Protein AF-A0AAN7VVV8-F1 (afdb_monomer_lite)

Structure (mmCIF, N/CA/C/O backbone):
data_AF-A0AAN7VVV8-F1
#
_entry.id   AF-A0AAN7VVV8-F1
#
loop_
_atom_site.group_PDB
_atom_site.id
_atom_site.type_symbol
_atom_site.label_atom_id
_atom_site.label_alt_id
_atom_site.label_comp_id
_atom_site.label_asym_id
_atom_site.label_entity_id
_atom_site.label_seq_id
_atom_site.pdbx_PDB_ins_code
_atom_site.Cartn_x
_atom_site.Cartn_y
_atom_site.Cartn_z
_atom_site.occupancy
_atom_site.B_iso_or_equiv
_atom_site.auth_seq_id
_atom_site.auth_comp_id
_atom_site.auth_asym_id
_atom_site.auth_atom_id
_atom_site.pdbx_PDB_model_num
ATOM 1 N N . MET A 1 1 ? 38.164 -23.501 -26.358 1.00 47.88 1 MET A N 1
ATOM 2 C CA . MET A 1 1 ? 36.982 -23.154 -25.529 1.00 47.88 1 MET A CA 1
ATOM 3 C C . MET A 1 1 ? 36.490 -21.705 -25.757 1.00 47.88 1 MET A C 1
ATOM 5 O O . MET A 1 1 ? 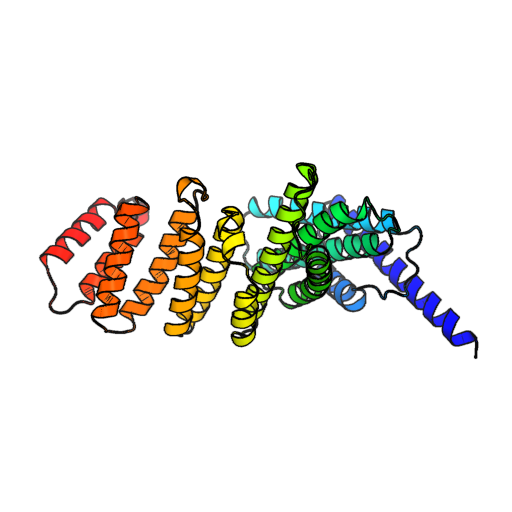36.207 -20.996 -24.802 1.00 47.88 1 MET A O 1
ATOM 9 N N . ALA A 1 2 ? 36.326 -21.255 -27.010 1.00 51.69 2 ALA A N 1
ATOM 10 C CA . ALA A 1 2 ? 35.864 -19.897 -27.354 1.00 51.69 2 ALA A CA 1
ATOM 11 C C . ALA A 1 2 ? 34.396 -19.730 -27.859 1.00 51.69 2 ALA A C 1
ATOM 13 O O . ALA A 1 2 ? 33.909 -18.605 -27.788 1.00 51.69 2 ALA A O 1
ATOM 14 N N . PRO A 1 3 ? 33.633 -20.762 -28.298 1.00 56.38 3 PRO A N 1
ATOM 15 C CA . PRO A 1 3 ? 32.313 -20.533 -28.913 1.00 56.38 3 PRO A CA 1
ATOM 16 C C . PRO A 1 3 ? 31.165 -20.320 -27.908 1.00 56.38 3 PRO A C 1
ATOM 18 O O . PRO A 1 3 ? 30.107 -19.820 -28.264 1.00 56.38 3 PRO A O 1
ATOM 21 N N . LEU A 1 4 ? 31.352 -20.667 -26.631 1.00 54.16 4 LEU A N 1
ATOM 22 C CA . LEU A 1 4 ? 30.293 -20.556 -25.615 1.00 54.16 4 LEU A CA 1
ATOM 23 C C . LEU A 1 4 ? 30.057 -19.113 -25.134 1.00 54.16 4 LEU A C 1
ATOM 25 O O . LEU A 1 4 ? 28.985 -18.816 -24.610 1.00 54.16 4 LEU A O 1
ATOM 29 N N . LYS A 1 5 ? 31.041 -18.215 -25.287 1.00 58.62 5 LYS A N 1
ATOM 30 C CA . LYS A 1 5 ? 30.922 -16.808 -24.863 1.00 58.62 5 LYS A CA 1
ATOM 31 C C . LYS A 1 5 ? 30.173 -15.948 -25.888 1.00 58.62 5 LYS A C 1
ATOM 33 O O . LYS A 1 5 ? 29.406 -15.086 -25.472 1.00 58.62 5 LYS A O 1
ATOM 38 N N . SER A 1 6 ? 30.340 -16.201 -27.190 1.00 62.16 6 SER A N 1
ATOM 39 C CA . SER A 1 6 ? 29.616 -15.480 -28.251 1.00 62.16 6 SER A CA 1
ATOM 40 C C . SER A 1 6 ? 28.129 -15.831 -28.260 1.00 62.16 6 SER A C 1
ATOM 42 O O . SER A 1 6 ? 27.295 -14.940 -28.173 1.00 62.16 6 SER A O 1
ATOM 44 N N . VAL A 1 7 ? 27.790 -17.123 -28.195 1.00 66.75 7 VAL A N 1
ATOM 45 C CA . VAL A 1 7 ? 26.390 -17.591 -28.200 1.00 66.75 7 VAL A CA 1
ATOM 46 C C . VAL A 1 7 ? 25.584 -17.034 -27.018 1.00 66.75 7 VAL A C 1
ATOM 48 O O . VAL A 1 7 ? 24.416 -16.676 -27.173 1.00 66.75 7 VAL A O 1
ATOM 51 N N . LYS A 1 8 ? 26.202 -16.927 -25.832 1.00 65.38 8 LYS A N 1
ATOM 52 C CA . LYS A 1 8 ? 25.563 -16.322 -24.653 1.00 65.38 8 LYS A CA 1
ATOM 53 C C . LYS A 1 8 ? 25.306 -14.826 -24.843 1.00 65.38 8 LYS A C 1
ATOM 55 O O . LYS A 1 8 ? 24.235 -14.361 -24.469 1.00 65.38 8 LYS A O 1
ATOM 60 N N . ARG A 1 9 ? 26.249 -14.094 -25.441 1.00 66.62 9 ARG A N 1
ATOM 61 C CA . ARG A 1 9 ? 26.109 -12.660 -25.731 1.00 66.62 9 ARG A CA 1
ATOM 62 C C . ARG A 1 9 ? 25.006 -12.397 -26.761 1.00 66.62 9 ARG A C 1
ATOM 64 O O . ARG A 1 9 ? 24.130 -11.582 -26.507 1.00 66.62 9 ARG A O 1
ATOM 71 N N . ASP A 1 10 ? 24.952 -13.186 -27.830 1.00 72.44 10 ASP A N 1
ATOM 72 C CA . ASP A 1 10 ? 23.923 -13.056 -28.871 1.00 72.44 10 ASP A CA 1
ATOM 73 C C . ASP A 1 10 ? 22.511 -13.396 -28.357 1.00 72.44 10 ASP A C 1
ATOM 75 O O . ASP A 1 10 ? 21.504 -12.877 -28.840 1.00 72.44 10 ASP A O 1
ATOM 79 N N . ALA A 1 11 ? 22.388 -14.306 -27.387 1.00 75.19 11 ALA A N 1
ATOM 80 C CA . ALA A 1 11 ? 21.108 -14.603 -26.737 1.00 75.19 11 ALA A CA 1
ATOM 81 C C . ALA A 1 11 ? 20.637 -13.454 -25.825 1.00 75.19 11 ALA A C 1
ATOM 83 O O . ALA A 1 11 ? 19.447 -13.141 -25.775 1.00 75.19 11 ALA A O 1
ATOM 84 N N . ILE A 1 12 ? 21.583 -12.827 -25.130 1.00 70.88 12 ILE A N 1
ATOM 85 C CA . ILE A 1 12 ? 21.389 -11.690 -24.229 1.00 70.88 12 ILE A CA 1
ATOM 86 C C . ILE A 1 12 ? 20.947 -10.442 -25.023 1.00 70.88 12 ILE A C 1
ATOM 88 O O . ILE A 1 12 ? 19.934 -9.832 -24.677 1.00 70.88 12 ILE A O 1
ATOM 92 N N . ASP A 1 13 ? 21.605 -10.142 -26.146 1.00 77.00 13 ASP A N 1
ATOM 93 C CA . ASP A 1 13 ? 21.252 -9.013 -27.021 1.00 77.00 13 ASP A CA 1
ATOM 94 C C . ASP A 1 13 ? 19.887 -9.217 -27.704 1.00 77.00 13 ASP A C 1
ATOM 96 O O . ASP A 1 13 ? 19.069 -8.296 -27.764 1.00 77.00 13 ASP A O 1
ATOM 100 N N . ARG A 1 14 ? 19.571 -10.449 -28.135 1.00 83.25 14 ARG A N 1
ATOM 101 C CA . ARG A 1 14 ? 18.238 -10.790 -28.670 1.00 83.25 14 ARG A CA 1
ATOM 102 C C . ARG A 1 14 ? 17.128 -10.596 -27.644 1.00 83.25 14 ARG A C 1
ATOM 104 O O . ARG A 1 14 ? 16.057 -10.114 -27.997 1.00 83.25 14 ARG A O 1
ATOM 111 N N . ARG A 1 15 ? 17.367 -10.957 -26.381 1.00 83.81 15 ARG A N 1
ATOM 112 C CA . ARG A 1 15 ? 16.391 -10.771 -25.297 1.00 83.81 15 ARG A CA 1
ATOM 113 C C . ARG A 1 15 ? 16.118 -9.291 -25.034 1.00 83.81 15 ARG A C 1
ATOM 115 O O . ARG A 1 15 ? 14.962 -8.925 -24.858 1.00 83.81 15 ARG A O 1
ATOM 122 N N . LEU A 1 16 ? 17.148 -8.446 -25.045 1.00 87.19 16 LEU A N 1
ATOM 123 C CA . LEU A 1 16 ? 16.974 -6.997 -24.926 1.00 87.19 16 LEU A CA 1
ATOM 124 C C . LEU A 1 16 ? 16.175 -6.425 -26.099 1.00 87.19 16 LEU A C 1
ATOM 126 O O . LEU A 1 16 ? 15.248 -5.650 -25.879 1.00 87.19 16 LEU A O 1
ATOM 130 N N . GLN A 1 17 ? 16.500 -6.830 -27.329 1.00 88.94 17 GLN A N 1
ATOM 131 C CA . GLN A 1 17 ? 15.771 -6.364 -28.506 1.00 88.94 17 GLN A CA 1
ATOM 132 C C . GLN A 1 17 ? 14.294 -6.779 -28.451 1.00 88.94 17 GLN A C 1
ATOM 134 O O . GLN A 1 17 ? 13.432 -5.937 -28.660 1.00 88.94 17 GLN A O 1
ATOM 139 N N . GLN A 1 18 ? 13.992 -8.017 -28.042 1.00 91.38 18 GLN A N 1
ATOM 140 C CA . GLN A 1 18 ? 12.612 -8.473 -27.824 1.00 91.38 18 GLN A CA 1
ATOM 141 C C . GLN A 1 18 ? 11.853 -7.609 -26.808 1.00 91.38 18 GLN A C 1
ATOM 143 O O . GLN A 1 18 ? 10.681 -7.312 -27.017 1.00 91.38 18 GLN A O 1
ATOM 148 N N . VAL A 1 19 ? 12.504 -7.202 -25.713 1.00 94.06 19 VAL A N 1
ATOM 149 C CA . VAL A 1 19 ? 11.894 -6.313 -24.713 1.00 94.06 19 VAL A CA 1
ATOM 150 C C . VAL A 1 19 ? 11.617 -4.928 -25.294 1.00 94.06 19 VAL A C 1
ATOM 152 O O . VAL A 1 19 ? 10.538 -4.384 -25.069 1.00 94.06 19 VAL A O 1
ATOM 155 N N . LEU A 1 20 ? 12.560 -4.369 -26.056 1.00 93.75 20 LEU A N 1
ATOM 156 C CA . LEU A 1 20 ? 12.394 -3.065 -26.701 1.00 93.75 20 LEU A CA 1
ATOM 157 C C . LEU A 1 20 ? 11.296 -3.087 -27.768 1.00 93.75 20 LEU A C 1
ATOM 159 O O . LEU A 1 20 ? 10.479 -2.169 -27.812 1.00 93.75 20 LEU A O 1
ATOM 163 N N . ASP A 1 21 ? 11.250 -4.122 -28.603 1.00 94.62 21 ASP A N 1
ATOM 164 C CA . ASP A 1 21 ? 10.227 -4.276 -29.641 1.00 94.62 21 ASP A CA 1
ATOM 165 C C . ASP A 1 21 ? 8.836 -4.395 -29.005 1.00 94.62 21 ASP A C 1
ATOM 167 O O . ASP A 1 21 ? 7.907 -3.688 -29.397 1.00 94.62 21 ASP A O 1
ATOM 171 N N . PHE A 1 22 ? 8.715 -5.208 -27.950 1.00 96.19 22 PHE A N 1
ATOM 172 C CA . PHE A 1 22 ? 7.467 -5.372 -27.210 1.00 96.19 22 PHE A CA 1
ATOM 173 C C . PHE A 1 22 ? 7.017 -4.080 -26.513 1.00 96.19 22 PHE A C 1
ATOM 175 O O . PHE A 1 22 ? 5.838 -3.727 -26.561 1.00 96.19 22 PHE A O 1
ATOM 182 N N . ALA A 1 23 ? 7.941 -3.337 -25.895 1.00 96.31 23 ALA A N 1
ATOM 183 C CA . ALA A 1 23 ? 7.636 -2.050 -25.272 1.00 96.31 23 ALA A CA 1
ATOM 184 C C . ALA A 1 23 ? 7.147 -1.020 -26.300 1.00 96.31 23 ALA A C 1
ATOM 186 O O . ALA A 1 23 ? 6.130 -0.371 -26.067 1.00 96.31 23 ALA A O 1
ATOM 187 N N . ASN A 1 24 ? 7.809 -0.919 -27.459 1.00 95.62 24 ASN A N 1
ATOM 188 C CA . ASN A 1 24 ? 7.372 -0.044 -28.551 1.00 95.62 24 ASN A CA 1
ATOM 189 C C . ASN A 1 24 ? 5.975 -0.416 -29.057 1.00 95.62 24 ASN A C 1
ATOM 191 O O . ASN A 1 24 ? 5.120 0.458 -29.201 1.00 95.62 24 ASN A O 1
ATOM 195 N N . GLN A 1 25 ? 5.728 -1.707 -29.293 1.00 94.38 25 GLN A N 1
ATOM 196 C CA . GLN A 1 25 ? 4.423 -2.194 -29.735 1.00 94.38 25 GLN A CA 1
ATOM 197 C C . GLN A 1 25 ? 3.333 -1.881 -28.704 1.00 94.38 25 GLN A C 1
ATOM 199 O O . GLN A 1 25 ? 2.258 -1.410 -29.065 1.00 94.38 25 GLN A O 1
ATOM 204 N N . THR A 1 26 ? 3.623 -2.084 -27.419 1.00 94.56 26 THR A N 1
ATOM 205 C CA . THR A 1 26 ? 2.687 -1.783 -26.330 1.00 94.56 26 THR A CA 1
ATOM 206 C C . THR A 1 26 ? 2.396 -0.282 -26.248 1.00 94.56 26 THR A C 1
ATOM 208 O O . THR A 1 26 ? 1.234 0.104 -26.150 1.00 94.56 26 THR A O 1
ATOM 211 N N . CYS A 1 27 ? 3.413 0.581 -26.360 1.00 94.06 27 CYS A N 1
ATOM 212 C CA . CYS A 1 27 ? 3.220 2.032 -26.427 1.00 94.06 27 CYS A CA 1
ATOM 213 C C . CYS A 1 27 ? 2.333 2.442 -27.610 1.00 94.06 27 CYS A C 1
ATOM 215 O O . CYS A 1 27 ? 1.432 3.259 -27.433 1.00 94.06 27 CYS A O 1
ATOM 217 N N . ALA A 1 28 ? 2.565 1.878 -28.799 1.00 91.75 28 ALA A N 1
ATOM 218 C CA . ALA A 1 28 ? 1.751 2.164 -29.980 1.00 91.75 28 ALA A CA 1
ATOM 219 C C . ALA A 1 28 ? 0.280 1.781 -29.750 1.00 91.75 28 ALA A C 1
ATOM 221 O O . ALA A 1 28 ? -0.603 2.615 -29.925 1.00 91.75 28 ALA A O 1
ATOM 222 N N . LEU A 1 29 ? 0.027 0.572 -29.233 1.00 91.19 29 LEU A N 1
ATOM 223 C CA . LEU A 1 29 ? -1.324 0.102 -28.903 1.00 91.19 29 LEU A CA 1
ATOM 224 C C . LEU A 1 29 ? -2.051 1.028 -27.917 1.00 91.19 29 LEU A C 1
ATOM 226 O O . LEU A 1 29 ? -3.238 1.301 -28.089 1.00 91.19 29 LEU A O 1
ATOM 230 N N . LEU A 1 30 ? -1.347 1.518 -26.892 1.00 89.81 30 LEU A N 1
ATOM 231 C CA . LEU A 1 30 ? -1.915 2.418 -25.885 1.00 89.81 30 LEU A CA 1
ATOM 232 C C . LEU A 1 30 ? -2.197 3.822 -26.444 1.00 89.81 30 LEU A C 1
ATOM 234 O O . LEU A 1 30 ? -3.182 4.449 -26.055 1.00 89.81 30 LEU A O 1
ATOM 238 N N . ASN A 1 31 ? -1.360 4.311 -27.362 1.00 85.94 31 ASN A N 1
ATOM 239 C CA . ASN A 1 31 ? -1.522 5.626 -27.986 1.00 85.94 31 ASN A CA 1
ATOM 240 C C . ASN A 1 31 ? -2.646 5.651 -29.027 1.00 85.94 31 ASN A C 1
ATOM 242 O O . ASN A 1 31 ? -3.382 6.635 -29.105 1.00 85.94 31 ASN A O 1
ATOM 246 N N . ASP A 1 32 ? -2.814 4.566 -29.784 1.00 82.81 32 ASP A N 1
ATOM 247 C CA . ASP A 1 32 ? -3.804 4.472 -30.862 1.00 82.81 32 ASP A CA 1
ATOM 248 C C . ASP A 1 32 ? -5.252 4.384 -30.344 1.00 82.81 32 ASP A C 1
ATOM 250 O O . ASP A 1 32 ? -6.197 4.407 -31.135 1.00 82.81 32 ASP A O 1
ATOM 254 N N . ARG A 1 33 ? -5.450 4.281 -29.016 1.00 72.00 33 ARG A N 1
ATOM 255 C CA . ARG A 1 33 ? -6.755 4.080 -28.347 1.00 72.00 33 ARG A CA 1
ATOM 256 C C . ARG A 1 33 ? -7.563 2.913 -28.935 1.00 72.00 33 ARG A C 1
ATOM 258 O O . ARG A 1 33 ? -8.787 2.865 -28.811 1.00 72.00 33 ARG A O 1
ATOM 265 N N . ALA A 1 34 ? -6.877 1.976 -29.583 1.00 75.44 34 ALA A N 1
ATOM 266 C CA . ALA A 1 34 ? -7.466 0.763 -30.115 1.00 75.44 34 ALA A CA 1
ATOM 267 C C . ALA A 1 34 ? -7.903 -0.156 -28.959 1.00 75.44 34 ALA A C 1
ATOM 269 O O . ALA A 1 34 ? -7.333 -0.088 -27.865 1.00 75.44 34 ALA A O 1
ATOM 270 N N . PRO A 1 35 ? -8.895 -1.041 -29.171 1.00 78.62 35 PRO A N 1
ATOM 271 C CA . PRO A 1 35 ? -9.229 -2.050 -28.176 1.00 78.62 35 PRO A CA 1
ATOM 272 C C . PRO A 1 35 ? -7.993 -2.903 -27.866 1.00 78.62 35 PRO A C 1
ATOM 274 O O . PRO A 1 35 ? -7.378 -3.478 -28.767 1.00 78.62 35 PRO A O 1
ATOM 277 N N . LEU A 1 36 ? -7.631 -2.975 -26.583 1.00 84.31 36 LEU A N 1
ATOM 278 C CA . LEU A 1 36 ? -6.438 -3.693 -26.145 1.00 84.31 36 LEU A CA 1
ATOM 279 C C . LEU A 1 36 ? -6.584 -5.200 -26.418 1.00 84.31 36 LEU A C 1
ATOM 281 O O . LEU A 1 36 ? -7.647 -5.775 -26.147 1.00 84.31 36 LEU A O 1
ATOM 285 N N . PRO A 1 37 ? -5.534 -5.871 -26.929 1.00 86.88 37 PRO A N 1
ATOM 286 C CA . PRO A 1 37 ? -5.566 -7.312 -27.135 1.00 86.88 37 PRO A CA 1
ATOM 287 C C . PRO A 1 37 ? -5.833 -8.054 -25.824 1.00 86.88 37 PRO A C 1
ATOM 289 O O . PRO A 1 37 ? -5.192 -7.791 -24.808 1.00 86.88 37 PRO A O 1
ATOM 292 N N . LYS A 1 38 ? -6.717 -9.058 -25.856 1.00 86.06 38 LYS A N 1
ATOM 293 C CA . LYS A 1 38 ? -7.016 -9.895 -24.677 1.00 86.06 38 LYS A CA 1
ATOM 294 C C . LYS A 1 38 ? -5.800 -10.680 -24.165 1.00 86.06 38 LYS A C 1
ATOM 296 O O . LYS A 1 38 ? -5.809 -11.130 -23.026 1.00 86.06 38 LYS A O 1
ATOM 301 N N . THR A 1 39 ? -4.778 -10.869 -25.000 1.00 91.62 39 THR A N 1
ATOM 302 C CA . THR A 1 39 ? -3.536 -11.577 -24.656 1.00 91.62 39 THR A CA 1
ATOM 303 C C . THR A 1 39 ? -2.488 -10.679 -24.001 1.00 91.62 39 THR A C 1
ATOM 305 O O . THR A 1 39 ? -1.554 -11.205 -23.401 1.00 91.62 39 THR A O 1
ATOM 308 N N . LEU A 1 40 ? -2.651 -9.349 -24.061 1.00 92.62 40 LEU A N 1
ATOM 309 C CA . LEU A 1 40 ? -1.641 -8.381 -23.622 1.00 92.62 40 LEU A CA 1
ATOM 310 C C . LEU A 1 40 ? -1.244 -8.570 -22.153 1.00 92.62 40 LEU A C 1
ATOM 312 O O . LEU A 1 40 ? -0.068 -8.511 -21.814 1.00 92.62 40 LEU A O 1
ATOM 316 N N . ASP A 1 41 ? -2.222 -8.842 -21.294 1.00 93.12 41 ASP A N 1
ATOM 317 C CA . ASP A 1 41 ? -2.018 -9.126 -19.874 1.00 93.12 41 ASP A CA 1
ATOM 318 C C . ASP A 1 41 ? -1.096 -10.348 -19.653 1.00 93.12 41 ASP A C 1
ATOM 320 O O . ASP A 1 41 ? -0.118 -10.274 -18.909 1.00 93.12 41 ASP A O 1
ATOM 324 N N . GLY A 1 42 ? -1.329 -11.451 -20.371 1.00 94.50 42 GLY A N 1
ATOM 325 C CA . GLY A 1 42 ? -0.479 -12.645 -20.297 1.00 94.50 42 GLY A CA 1
ATOM 326 C C . GLY A 1 42 ? 0.913 -12.438 -20.903 1.00 94.50 42 GLY A C 1
ATOM 327 O O . GLY A 1 42 ? 1.902 -12.958 -20.386 1.00 94.50 42 GLY A O 1
ATOM 328 N N . GLU A 1 43 ? 1.011 -11.655 -21.978 1.00 95.81 43 GLU A N 1
ATOM 329 C CA . GLU A 1 43 ? 2.286 -11.317 -22.621 1.00 95.81 43 GLU A CA 1
ATOM 330 C C . GLU A 1 43 ? 3.153 -10.413 -21.731 1.00 95.81 43 GLU A C 1
ATOM 332 O O . GLU A 1 43 ? 4.352 -10.669 -21.584 1.00 95.81 43 GLU A O 1
ATOM 337 N N . LEU A 1 44 ? 2.548 -9.417 -21.073 1.00 96.06 44 LEU A N 1
ATOM 338 C CA . LEU A 1 44 ? 3.207 -8.567 -20.079 1.00 96.06 44 LEU A CA 1
ATOM 339 C C . LEU A 1 44 ? 3.686 -9.380 -18.870 1.00 96.06 44 LEU A C 1
ATOM 341 O O . LEU A 1 44 ? 4.836 -9.256 -18.451 1.00 96.06 44 LEU A O 1
ATOM 345 N N . ASP A 1 45 ? 2.834 -10.247 -18.325 1.00 96.00 45 ASP A N 1
ATOM 346 C CA . ASP A 1 45 ? 3.194 -11.121 -17.206 1.00 96.00 45 ASP A CA 1
ATOM 347 C C . ASP A 1 45 ? 4.416 -11.992 -17.551 1.00 96.00 45 ASP A C 1
ATOM 349 O O . ASP A 1 45 ? 5.410 -12.023 -16.814 1.00 96.00 45 ASP A O 1
ATOM 353 N N . ALA A 1 46 ? 4.383 -12.629 -18.725 1.00 95.50 46 ALA A N 1
ATOM 354 C CA . ALA A 1 46 ? 5.455 -13.486 -19.209 1.00 95.50 46 ALA A CA 1
ATOM 355 C C . ALA A 1 46 ? 6.750 -12.709 -19.481 1.00 95.50 46 ALA A C 1
ATOM 357 O O . ALA A 1 46 ? 7.831 -13.180 -19.111 1.00 95.50 46 ALA A O 1
ATOM 358 N N . ILE A 1 47 ? 6.677 -11.528 -20.111 1.00 94.94 47 ILE A N 1
ATOM 359 C CA . ILE A 1 47 ? 7.877 -10.742 -20.408 1.00 94.94 47 ILE A CA 1
ATOM 360 C C . ILE A 1 47 ? 8.508 -10.193 -19.133 1.00 94.94 47 ILE A C 1
ATOM 362 O O . ILE A 1 47 ? 9.731 -10.246 -19.021 1.00 94.94 47 ILE A O 1
ATOM 366 N N . ILE A 1 48 ? 7.711 -9.751 -18.153 1.00 95.31 48 ILE A N 1
ATOM 367 C CA . ILE A 1 48 ? 8.217 -9.276 -16.861 1.00 95.31 48 ILE A CA 1
ATOM 368 C C . ILE A 1 48 ? 8.956 -10.412 -16.150 1.00 95.31 48 ILE A C 1
ATOM 370 O O . ILE A 1 48 ? 10.133 -10.275 -15.817 1.00 95.31 48 ILE A O 1
ATOM 374 N N . LYS A 1 49 ? 8.294 -11.569 -16.004 1.00 93.38 49 LYS A N 1
ATOM 375 C CA . LYS A 1 49 ? 8.840 -12.767 -15.344 1.00 93.38 49 LYS A CA 1
ATOM 376 C C . LYS A 1 49 ? 10.104 -13.292 -15.994 1.00 93.38 49 LYS A C 1
ATOM 378 O O . LYS A 1 49 ? 11.041 -13.687 -15.307 1.00 93.38 49 LYS A O 1
ATOM 383 N N . ARG A 1 50 ? 10.120 -13.336 -17.323 1.00 91.00 50 ARG A N 1
ATOM 384 C CA . ARG A 1 50 ? 11.236 -13.908 -18.067 1.00 91.00 50 ARG A CA 1
ATOM 385 C C . ARG A 1 50 ? 12.404 -12.943 -18.163 1.00 91.00 50 ARG A C 1
ATOM 387 O O . ARG A 1 50 ? 13.531 -13.426 -18.232 1.00 91.00 50 ARG A O 1
ATOM 394 N N . SER A 1 51 ? 12.147 -11.634 -18.237 1.00 89.00 51 SER A N 1
ATOM 395 C CA . SER A 1 51 ? 13.144 -10.647 -18.658 1.00 89.00 51 SER A CA 1
ATOM 396 C C . SER A 1 51 ? 13.812 -9.877 -17.525 1.00 89.00 51 SER A C 1
ATOM 398 O O . SER A 1 51 ? 14.985 -9.541 -17.705 1.00 89.00 51 SER A O 1
ATOM 400 N N . PHE A 1 52 ? 13.144 -9.657 -16.388 1.00 88.88 52 PHE A N 1
ATOM 401 C CA . PHE A 1 52 ? 13.647 -8.783 -15.323 1.00 88.88 52 PHE A CA 1
ATOM 402 C C . PHE A 1 52 ? 13.923 -9.502 -13.989 1.00 88.88 52 PHE A C 1
ATOM 404 O O . PHE A 1 52 ? 13.269 -10.506 -13.703 1.00 88.88 52 PHE A O 1
ATOM 411 N N . PRO A 1 53 ? 14.859 -8.976 -13.169 1.00 83.88 53 PRO A N 1
ATOM 412 C CA . PRO A 1 53 ? 15.809 -7.913 -13.521 1.00 83.88 53 PRO A CA 1
ATOM 413 C C . PRO A 1 53 ? 16.765 -8.349 -14.638 1.00 83.88 53 PRO A C 1
ATOM 415 O O . PRO A 1 53 ? 16.988 -9.542 -14.868 1.00 83.88 53 PRO A O 1
ATOM 418 N N . PHE A 1 54 ? 17.301 -7.381 -15.385 1.00 81.56 54 PHE A N 1
ATOM 419 C CA . PHE A 1 54 ? 18.311 -7.712 -16.381 1.00 81.56 54 PHE A CA 1
ATOM 420 C C . PHE A 1 54 ? 19.602 -8.179 -15.694 1.00 81.56 54 PHE A C 1
ATOM 422 O O . PHE A 1 54 ? 19.984 -7.626 -14.664 1.00 81.56 54 PHE A O 1
ATOM 429 N N . PRO A 1 55 ? 20.316 -9.168 -16.261 1.00 75.44 55 PRO A N 1
ATOM 430 C CA . PRO A 1 55 ? 21.618 -9.556 -15.737 1.00 75.44 55 PRO A CA 1
ATOM 431 C C . PRO A 1 55 ? 22.605 -8.385 -15.813 1.00 75.44 55 PRO A C 1
ATOM 433 O O . PRO A 1 55 ? 22.699 -7.742 -16.857 1.00 75.44 55 PRO A O 1
ATOM 436 N N . ALA A 1 56 ? 23.427 -8.187 -14.778 1.00 67.81 56 ALA A N 1
ATOM 437 C CA . ALA A 1 56 ? 24.483 -7.162 -14.762 1.00 67.81 56 ALA A CA 1
ATOM 438 C C . ALA A 1 56 ? 25.488 -7.285 -15.932 1.00 67.81 56 ALA A C 1
ATOM 440 O O . ALA A 1 56 ? 26.182 -6.335 -16.279 1.00 67.81 56 ALA A O 1
ATOM 441 N N . SER A 1 57 ? 25.562 -8.459 -16.567 1.00 63.84 57 SER A N 1
ATOM 442 C CA . SER A 1 57 ? 26.398 -8.728 -17.740 1.00 63.84 57 SER A CA 1
ATOM 443 C C . SER A 1 57 ? 25.800 -8.267 -19.080 1.00 63.84 57 SER A C 1
ATOM 445 O O . SER A 1 57 ? 26.420 -8.503 -20.117 1.00 63.84 57 SER A O 1
ATOM 447 N N . LEU A 1 58 ? 24.586 -7.706 -19.099 1.00 68.19 58 LEU A N 1
ATOM 448 C CA . LEU A 1 58 ? 23.897 -7.259 -20.314 1.00 68.19 58 LEU A CA 1
ATOM 449 C C . LEU A 1 58 ? 24.518 -5.937 -20.816 1.00 68.19 58 LEU A C 1
ATOM 451 O O . LEU A 1 58 ? 24.477 -4.938 -20.096 1.00 68.19 58 LEU A O 1
ATOM 455 N N . PRO A 1 59 ? 25.091 -5.884 -22.036 1.00 67.19 59 PRO A N 1
ATOM 456 C CA . PRO A 1 59 ? 25.642 -4.647 -22.577 1.00 67.19 59 PRO A CA 1
ATOM 457 C C . PRO A 1 59 ? 24.507 -3.708 -23.000 1.00 67.19 59 PRO A C 1
ATOM 459 O O . PRO A 1 59 ? 23.993 -3.768 -24.110 1.00 67.19 59 PRO A O 1
ATOM 462 N N . LEU A 1 60 ? 24.130 -2.801 -22.107 1.00 70.06 60 LEU A N 1
ATOM 463 C CA . LEU A 1 60 ? 23.074 -1.810 -22.338 1.00 70.06 60 LEU A CA 1
ATOM 464 C C . LEU A 1 60 ? 23.606 -0.463 -22.871 1.00 70.06 60 LEU A C 1
ATOM 466 O O . LEU A 1 60 ? 22.886 0.538 -22.920 1.00 70.06 60 LEU A O 1
ATOM 470 N N . ILE A 1 61 ? 24.879 -0.426 -23.274 1.00 69.44 61 ILE A N 1
ATOM 471 C CA . ILE A 1 61 ? 25.567 0.780 -23.750 1.00 69.44 61 ILE A CA 1
ATOM 472 C C . ILE A 1 61 ? 24.795 1.379 -24.934 1.00 69.44 61 ILE A C 1
ATOM 474 O O . ILE A 1 61 ? 24.537 0.710 -25.932 1.00 69.44 61 ILE A O 1
ATOM 478 N N . GLY A 1 62 ? 24.413 2.652 -24.812 1.00 76.25 62 GLY A N 1
ATOM 479 C CA . GLY A 1 62 ? 23.657 3.376 -25.839 1.00 76.25 62 GLY A CA 1
ATOM 480 C C . GLY A 1 62 ? 22.153 3.071 -25.890 1.00 76.25 62 GLY A C 1
ATOM 481 O O . GLY A 1 62 ? 21.463 3.645 -26.726 1.00 76.25 62 GLY A O 1
ATOM 482 N N . LYS A 1 63 ? 21.622 2.210 -25.009 1.00 85.06 63 LYS A N 1
ATOM 483 C CA . LYS A 1 63 ? 20.181 1.886 -24.926 1.00 85.06 63 LYS A CA 1
ATOM 484 C C . LYS A 1 63 ? 19.462 2.545 -23.744 1.00 85.06 63 LYS A C 1
ATOM 486 O O . LYS A 1 63 ? 18.235 2.544 -23.720 1.00 85.06 63 LYS A O 1
ATOM 491 N N . ALA A 1 64 ? 20.210 3.155 -22.821 1.00 85.69 64 ALA A N 1
ATOM 492 C CA . ALA A 1 64 ? 19.700 3.830 -21.624 1.00 85.69 64 ALA A CA 1
ATOM 493 C C . ALA A 1 64 ? 18.548 4.803 -21.928 1.00 85.69 64 ALA A C 1
ATOM 495 O O . ALA A 1 64 ? 17.461 4.689 -21.374 1.00 85.69 64 ALA A O 1
ATOM 496 N N . SER A 1 65 ? 18.766 5.726 -22.872 1.00 89.44 65 SER A N 1
ATOM 497 C CA . SER A 1 65 ? 17.772 6.745 -23.225 1.00 89.44 65 SER A CA 1
ATOM 498 C C . SER A 1 65 ? 16.494 6.135 -23.804 1.00 89.44 65 SER A C 1
ATOM 500 O O . SER A 1 65 ? 15.402 6.559 -23.442 1.00 89.44 65 SER A O 1
ATOM 502 N N . THR A 1 66 ? 16.606 5.114 -24.657 1.00 92.19 66 THR A N 1
ATOM 503 C CA . THR A 1 66 ? 15.434 4.435 -25.227 1.00 92.19 66 THR A CA 1
ATOM 504 C C . THR A 1 66 ? 14.620 3.722 -24.149 1.00 92.19 66 THR A C 1
ATOM 506 O O . THR A 1 66 ? 13.395 3.799 -24.162 1.00 92.19 66 THR A O 1
ATOM 509 N N . LEU A 1 67 ? 15.292 3.057 -23.205 1.00 92.69 67 LEU A N 1
ATOM 510 C CA . LEU A 1 67 ? 14.647 2.370 -22.087 1.00 92.69 67 LEU A CA 1
ATOM 511 C C . LEU A 1 67 ? 13.905 3.346 -21.158 1.00 92.69 67 LEU A C 1
ATOM 513 O O . LEU A 1 67 ? 12.740 3.106 -20.851 1.00 92.69 67 LEU A O 1
ATOM 517 N N . ASP A 1 68 ? 14.531 4.465 -20.771 1.00 92.56 68 ASP A N 1
ATOM 518 C CA . ASP A 1 68 ? 13.898 5.479 -19.909 1.00 92.56 68 ASP A CA 1
ATOM 519 C C . ASP A 1 68 ? 12.687 6.134 -20.594 1.00 92.56 68 ASP A C 1
ATOM 521 O O . ASP A 1 68 ? 11.635 6.289 -19.968 1.00 92.56 68 ASP A O 1
ATOM 525 N N . VAL A 1 69 ? 12.791 6.445 -21.895 1.00 94.94 69 VAL A N 1
ATOM 526 C CA . VAL A 1 69 ? 11.686 7.024 -22.677 1.00 94.94 69 VAL A CA 1
ATOM 527 C C . VAL A 1 69 ? 10.508 6.056 -22.764 1.00 94.94 69 VAL A C 1
ATOM 529 O O . VAL A 1 69 ? 9.385 6.444 -22.444 1.00 94.94 69 VAL A O 1
ATOM 532 N N . LEU A 1 70 ? 10.744 4.799 -23.154 1.00 96.44 70 LEU A N 1
ATOM 533 C CA . LEU A 1 70 ? 9.674 3.804 -23.275 1.00 96.44 70 LEU A CA 1
ATOM 534 C C . LEU A 1 70 ? 9.039 3.486 -21.923 1.00 96.44 70 LEU A C 1
ATOM 536 O O . LEU A 1 70 ? 7.815 3.449 -21.808 1.00 96.44 70 LEU A O 1
ATOM 540 N N . GLY A 1 71 ? 9.854 3.310 -20.882 1.00 96.25 71 GLY A N 1
ATOM 541 C CA . GLY A 1 71 ? 9.350 3.064 -19.537 1.00 96.25 71 GLY A CA 1
ATOM 542 C C . GLY A 1 71 ? 8.498 4.221 -19.013 1.00 96.25 71 GLY A C 1
ATOM 543 O O . GLY A 1 71 ? 7.416 3.995 -18.470 1.00 96.25 71 GLY A O 1
ATOM 544 N N . SER A 1 72 ? 8.923 5.464 -19.260 1.00 96.19 72 SER A N 1
ATOM 545 C CA . SER A 1 72 ? 8.158 6.661 -18.889 1.00 96.19 72 SER A CA 1
ATOM 546 C C . SER A 1 72 ? 6.851 6.789 -19.681 1.00 96.19 72 SER A C 1
ATOM 548 O O . SER A 1 72 ? 5.822 7.150 -19.110 1.00 96.19 72 SER A O 1
ATOM 550 N N . GLN A 1 73 ? 6.853 6.461 -20.977 1.00 96.44 73 GLN A N 1
ATOM 551 C CA . GLN A 1 73 ? 5.638 6.444 -21.800 1.00 96.44 73 GLN A CA 1
ATOM 552 C C . GLN A 1 73 ? 4.619 5.423 -21.286 1.00 96.44 73 GLN A C 1
ATOM 554 O O . GLN A 1 73 ? 3.458 5.779 -21.092 1.00 96.44 73 GLN A O 1
ATOM 559 N N . LEU A 1 74 ? 5.052 4.192 -20.999 1.00 96.31 74 LEU A N 1
ATOM 560 C CA . LEU A 1 74 ? 4.187 3.144 -20.446 1.00 96.31 74 LEU A CA 1
ATOM 561 C C . LEU A 1 74 ? 3.619 3.535 -19.080 1.00 96.31 74 LEU A C 1
ATOM 563 O O . LEU A 1 74 ? 2.424 3.373 -18.838 1.00 96.31 74 LEU A O 1
ATOM 567 N N . TRP A 1 75 ? 4.453 4.104 -18.205 1.00 96.25 75 TRP A N 1
ATOM 568 C CA . TRP A 1 75 ? 4.022 4.592 -16.895 1.00 96.25 75 TRP A CA 1
ATOM 569 C C . TRP A 1 75 ? 2.928 5.661 -17.005 1.00 96.25 75 TRP A C 1
ATOM 571 O O . TRP A 1 75 ? 1.901 5.605 -16.318 1.00 96.25 75 TRP A O 1
ATOM 581 N N . ASN A 1 76 ? 3.135 6.638 -17.889 1.00 95.06 76 ASN A N 1
ATOM 582 C CA . ASN A 1 76 ? 2.191 7.727 -18.106 1.00 95.06 76 ASN A CA 1
ATOM 583 C C . ASN A 1 76 ? 0.899 7.227 -18.760 1.00 95.06 76 ASN A C 1
ATOM 585 O O . ASN A 1 76 ? -0.184 7.607 -18.321 1.00 95.06 76 ASN A O 1
ATOM 589 N N . ALA A 1 77 ? 0.995 6.325 -19.739 1.00 92.94 77 ALA A N 1
ATOM 590 C CA . ALA A 1 77 ? -0.164 5.696 -20.363 1.00 92.94 77 ALA A CA 1
ATOM 591 C C . ALA A 1 77 ? -1.005 4.919 -19.338 1.00 92.94 77 ALA A C 1
ATOM 593 O O . ALA A 1 77 ? -2.215 5.120 -19.265 1.00 92.94 77 ALA A O 1
ATOM 594 N N . ALA A 1 78 ? -0.374 4.117 -18.473 1.00 93.56 78 ALA A N 1
ATOM 595 C CA . ALA A 1 78 ? -1.068 3.415 -17.393 1.00 93.56 78 ALA A CA 1
ATOM 596 C C . ALA A 1 78 ? -1.733 4.381 -16.396 1.00 93.56 78 ALA A C 1
ATOM 598 O O . ALA A 1 78 ? -2.819 4.115 -15.891 1.00 93.56 78 ALA A O 1
ATOM 599 N N . THR A 1 79 ? -1.100 5.522 -16.113 1.00 91.56 79 THR A N 1
ATOM 600 C CA . THR A 1 79 ? -1.669 6.555 -15.232 1.00 91.56 79 THR A CA 1
ATOM 601 C C . THR A 1 79 ? -2.890 7.225 -15.862 1.00 91.56 79 THR A C 1
ATOM 603 O O . THR A 1 79 ? -3.882 7.439 -15.173 1.00 91.56 79 THR A O 1
ATOM 606 N N . ASN A 1 80 ? -2.848 7.522 -17.161 1.00 90.56 80 ASN A N 1
ATOM 607 C CA . ASN A 1 80 ? -3.986 8.105 -17.870 1.00 90.56 80 ASN A CA 1
ATOM 608 C C . ASN A 1 80 ? -5.156 7.121 -17.952 1.00 90.56 80 ASN A C 1
ATOM 610 O O . ASN A 1 80 ? -6.277 7.497 -17.632 1.00 90.56 80 ASN A O 1
ATOM 614 N N . LEU A 1 81 ? -4.886 5.851 -18.268 1.00 88.62 81 LEU A N 1
ATOM 615 C CA . LEU A 1 81 ? -5.917 4.813 -18.280 1.00 88.62 81 LEU A CA 1
ATOM 616 C C . LEU A 1 81 ? -6.583 4.628 -16.913 1.00 88.62 81 LEU A C 1
ATOM 618 O O . LEU A 1 81 ? -7.784 4.401 -16.867 1.00 88.62 81 LEU A O 1
ATOM 622 N N . LEU A 1 82 ? -5.829 4.731 -15.812 1.00 88.94 82 LEU A N 1
ATOM 623 C CA . LEU A 1 82 ? -6.400 4.677 -14.464 1.00 88.94 82 LEU A CA 1
ATOM 624 C C . LEU A 1 82 ? -7.377 5.837 -14.214 1.00 88.94 82 LEU A C 1
ATOM 626 O O . LEU A 1 82 ? -8.462 5.618 -13.693 1.00 88.94 82 LEU A O 1
ATOM 630 N N . ARG A 1 83 ? -7.013 7.056 -14.628 1.00 86.00 83 ARG A N 1
ATOM 631 C CA . ARG A 1 83 ? -7.876 8.241 -14.482 1.00 86.00 83 ARG A CA 1
ATOM 632 C C . ARG A 1 83 ? -9.136 8.146 -15.334 1.00 86.00 83 ARG A C 1
ATOM 634 O O . ARG A 1 83 ? -10.198 8.573 -14.899 1.00 86.00 83 ARG A O 1
ATOM 641 N N . ASP A 1 84 ? -9.028 7.606 -16.544 1.00 83.00 84 ASP A N 1
ATOM 642 C CA . ASP A 1 84 ? -10.195 7.379 -17.399 1.00 83.00 84 ASP A CA 1
ATOM 643 C C . ASP A 1 84 ? -11.151 6.353 -16.761 1.00 83.00 84 ASP A C 1
ATOM 645 O O . ASP A 1 84 ? -12.366 6.510 -16.854 1.00 83.00 84 ASP A O 1
ATOM 649 N N . GLU A 1 85 ? -10.612 5.352 -16.055 1.00 78.88 85 GLU A N 1
ATOM 650 C CA . GLU A 1 85 ? -11.402 4.347 -15.331 1.00 78.88 85 GLU A CA 1
ATOM 651 C C . GLU A 1 85 ? -12.114 4.879 -14.098 1.00 78.88 85 GLU A C 1
ATOM 653 O O . GLU A 1 85 ? -13.274 4.543 -13.887 1.00 78.88 85 GLU A O 1
ATOM 658 N N . GLU A 1 86 ? -11.467 5.737 -13.312 1.00 78.62 86 GLU A N 1
ATOM 659 C CA . GLU A 1 86 ? -12.102 6.393 -12.159 1.00 78.62 86 GLU A CA 1
ATOM 660 C C . GLU A 1 86 ? -13.346 7.212 -12.567 1.00 78.62 86 GLU A C 1
ATOM 662 O O . GLU A 1 86 ? -14.214 7.481 -11.740 1.00 78.62 86 GLU A O 1
ATOM 667 N N . ASN A 1 87 ? -13.465 7.561 -13.855 1.00 71.38 87 ASN A N 1
ATOM 668 C CA . ASN A 1 87 ? -14.593 8.287 -14.436 1.00 71.38 87 ASN A CA 1
ATOM 669 C C . ASN A 1 87 ? -15.626 7.387 -15.158 1.00 71.38 87 ASN A C 1
ATOM 671 O O . ASN A 1 87 ? -16.655 7.891 -15.616 1.00 71.38 87 ASN A O 1
ATOM 675 N N . GLY A 1 88 ? -15.367 6.081 -15.302 1.00 64.31 88 GLY A N 1
ATOM 676 C CA . GLY A 1 88 ? -16.203 5.121 -16.035 1.00 64.31 88 GLY A CA 1
ATOM 677 C C . GLY A 1 88 ? -17.122 4.287 -15.128 1.00 64.31 88 GLY A C 1
ATOM 678 O O . GLY A 1 88 ? -16.753 3.919 -14.021 1.00 64.31 88 GLY A O 1
ATOM 679 N N . GLY A 1 89 ? -18.344 3.982 -15.584 1.00 61.53 89 GLY A N 1
ATOM 680 C CA . GLY A 1 89 ? -19.330 3.189 -14.828 1.00 61.53 89 GLY A CA 1
ATOM 681 C C . GLY A 1 89 ? -19.042 1.677 -14.772 1.00 61.53 89 GLY A C 1
ATOM 682 O O . GLY A 1 89 ? -18.478 1.101 -15.699 1.00 61.53 89 GLY A O 1
ATOM 683 N N . ASP A 1 90 ? -19.494 1.040 -13.685 1.00 56.31 90 ASP A N 1
ATOM 684 C CA . ASP A 1 90 ? -19.025 -0.259 -13.177 1.00 56.31 90 ASP A CA 1
ATOM 685 C C . ASP A 1 90 ? -19.502 -1.528 -13.919 1.00 56.31 90 ASP A C 1
ATOM 687 O O . ASP A 1 90 ? -20.688 -1.869 -13.943 1.00 56.31 90 ASP A O 1
ATOM 691 N N . ASN A 1 91 ? -18.536 -2.343 -14.360 1.00 66.81 91 ASN A N 1
ATOM 692 C CA . ASN A 1 91 ? -18.659 -3.804 -14.384 1.00 66.81 91 ASN A CA 1
ATOM 693 C C . ASN A 1 91 ? -17.483 -4.427 -13.611 1.00 66.81 91 ASN A C 1
ATOM 695 O O . ASN A 1 91 ? -16.342 -4.431 -14.072 1.00 66.81 91 ASN A O 1
ATOM 699 N N . VAL A 1 92 ? -17.777 -5.016 -12.448 1.00 62.88 92 VAL A N 1
ATOM 700 C CA . VAL A 1 92 ? -16.791 -5.496 -11.459 1.00 62.88 92 VAL A CA 1
ATOM 701 C C . VAL A 1 92 ? -15.777 -6.505 -12.027 1.00 62.88 92 VAL A C 1
ATOM 703 O O . VAL A 1 92 ? -14.608 -6.503 -11.634 1.00 62.88 92 VAL A O 1
ATOM 706 N N . ARG A 1 93 ? -16.185 -7.393 -12.950 1.00 62.41 93 ARG A N 1
ATOM 707 C CA . ARG A 1 93 ? -15.259 -8.389 -13.534 1.00 62.41 93 ARG A CA 1
ATOM 708 C C . ARG A 1 93 ? -14.267 -7.765 -14.508 1.00 62.41 93 ARG A C 1
ATOM 710 O O . ARG A 1 93 ? -13.111 -8.183 -14.525 1.00 62.41 93 ARG A O 1
ATOM 717 N N . ASP A 1 94 ? -14.723 -6.798 -15.295 1.00 78.06 94 ASP A N 1
ATOM 718 C CA . ASP A 1 94 ? -13.870 -6.079 -16.239 1.00 78.06 94 ASP A CA 1
ATOM 719 C C . ASP A 1 94 ? -12.888 -5.178 -15.479 1.00 78.06 94 ASP A C 1
ATOM 721 O O . ASP A 1 94 ? -11.691 -5.178 -15.760 1.00 78.06 94 ASP A O 1
ATOM 725 N N . HIS A 1 95 ? -13.363 -4.553 -14.395 1.00 84.38 95 HIS A N 1
ATOM 726 C CA . HIS A 1 95 ? -12.548 -3.726 -13.513 1.00 84.38 95 HIS A CA 1
ATOM 727 C C . HIS A 1 95 ? -11.336 -4.482 -12.944 1.00 84.38 95 HIS A C 1
ATOM 729 O O . HIS A 1 95 ? -10.207 -4.014 -13.066 1.00 84.38 95 HIS A O 1
ATOM 735 N N . LYS A 1 96 ? -11.515 -5.694 -12.391 1.00 86.56 96 LYS A N 1
ATOM 736 C CA . LYS A 1 96 ? -10.385 -6.467 -11.832 1.00 86.56 96 LYS A CA 1
ATOM 737 C C . LYS A 1 96 ? -9.336 -6.829 -12.890 1.00 86.56 96 LYS A C 1
ATOM 739 O O . LYS A 1 96 ? -8.140 -6.683 -12.639 1.00 86.56 96 LYS A O 1
ATOM 744 N N . ALA A 1 97 ? -9.769 -7.317 -14.055 1.00 87.31 97 ALA A N 1
ATOM 745 C CA . ALA A 1 97 ? -8.856 -7.669 -15.145 1.00 87.31 97 ALA A CA 1
ATOM 746 C C . ALA A 1 97 ? -8.099 -6.435 -15.658 1.00 87.31 97 ALA A C 1
ATOM 748 O O . ALA A 1 97 ? -6.901 -6.494 -15.933 1.00 87.31 97 ALA A O 1
ATOM 749 N N . ARG A 1 98 ? -8.783 -5.292 -15.717 1.00 88.44 98 ARG A N 1
ATOM 750 C CA . ARG A 1 98 ? -8.192 -4.025 -16.129 1.00 88.44 98 ARG A CA 1
ATOM 751 C C . ARG A 1 98 ? -7.202 -3.477 -15.110 1.00 88.44 98 ARG A C 1
ATOM 753 O O . ARG A 1 98 ? -6.111 -3.071 -15.499 1.00 88.44 98 ARG A O 1
ATOM 760 N N . MET A 1 99 ? -7.521 -3.530 -13.819 1.00 92.38 99 MET A N 1
ATOM 761 C CA . MET A 1 99 ? -6.587 -3.139 -12.760 1.00 92.38 99 MET A CA 1
ATOM 762 C C . MET A 1 99 ? -5.322 -3.999 -12.776 1.00 92.38 99 MET A C 1
ATOM 764 O O . MET A 1 99 ? -4.220 -3.463 -12.663 1.00 92.38 99 MET A O 1
ATOM 768 N N . ARG A 1 100 ? -5.453 -5.311 -13.014 1.00 94.38 100 ARG A N 1
ATOM 769 C CA . ARG A 1 100 ? -4.297 -6.193 -13.216 1.00 94.38 100 ARG A CA 1
ATOM 770 C C . ARG A 1 100 ? -3.425 -5.732 -14.385 1.00 94.38 100 ARG A C 1
ATOM 772 O O . ARG A 1 100 ? -2.216 -5.582 -14.219 1.00 94.38 100 ARG A O 1
ATOM 779 N N . LEU A 1 101 ? -4.025 -5.442 -15.538 1.00 94.00 101 LEU A N 1
ATOM 780 C CA . LEU A 1 101 ? -3.288 -4.928 -16.693 1.00 94.00 101 LEU A CA 1
ATOM 781 C C . LEU A 1 101 ? -2.530 -3.631 -16.356 1.00 94.00 101 LEU A C 1
ATOM 783 O O . LEU A 1 101 ? -1.365 -3.483 -16.725 1.00 94.00 101 LEU A O 1
ATOM 787 N N . LEU A 1 102 ? -3.153 -2.708 -15.616 1.00 95.06 102 LEU A N 1
ATOM 788 C CA . LEU A 1 102 ? -2.503 -1.468 -15.174 1.00 95.06 102 LEU A CA 1
ATOM 789 C C . LEU A 1 102 ? -1.322 -1.726 -14.231 1.00 95.06 102 LEU A C 1
ATOM 791 O O . LEU A 1 102 ? -0.299 -1.044 -14.343 1.00 95.06 102 LEU A O 1
ATOM 795 N N . VAL A 1 103 ? -1.431 -2.713 -13.334 1.00 97.00 103 VAL A N 1
ATOM 796 C CA . VAL A 1 103 ? -0.306 -3.148 -12.494 1.00 97.00 103 VAL A CA 1
ATOM 797 C C . VAL A 1 103 ? 0.852 -3.604 -13.375 1.00 97.00 103 VAL A C 1
ATOM 799 O O . VAL A 1 103 ? 1.969 -3.109 -13.220 1.00 97.00 103 VAL A O 1
ATOM 802 N N . LEU A 1 104 ? 0.587 -4.494 -14.332 1.00 97.56 104 LEU A N 1
ATOM 803 C CA . LEU A 1 104 ? 1.617 -5.031 -15.217 1.00 97.56 104 LEU A CA 1
ATOM 804 C C . LEU A 1 104 ? 2.293 -3.941 -16.053 1.00 97.56 104 LEU A C 1
ATOM 806 O O . LEU A 1 104 ? 3.516 -3.935 -16.167 1.00 97.56 104 LEU A O 1
ATOM 810 N N . LEU A 1 105 ? 1.527 -2.984 -16.584 1.00 97.00 105 LEU A N 1
ATOM 811 C CA . LEU A 1 105 ? 2.074 -1.845 -17.325 1.00 97.00 105 LEU A CA 1
ATOM 812 C C . LEU A 1 105 ? 2.979 -0.967 -16.451 1.00 97.00 105 LEU A C 1
ATOM 814 O O . LEU A 1 105 ? 4.062 -0.581 -16.892 1.00 97.00 105 LEU A O 1
ATOM 818 N N . ARG A 1 106 ? 2.577 -0.676 -15.205 1.00 97.12 106 ARG A N 1
ATOM 819 C CA . ARG A 1 106 ? 3.396 0.107 -14.261 1.00 97.12 106 ARG A CA 1
ATOM 820 C C . ARG A 1 106 ? 4.677 -0.620 -13.872 1.00 97.12 106 ARG A C 1
ATOM 822 O O . ARG A 1 106 ? 5.736 -0.001 -13.854 1.00 97.12 106 ARG A O 1
ATOM 829 N N . VAL A 1 107 ? 4.593 -1.919 -13.594 1.00 97.75 107 VAL A N 1
ATOM 830 C CA . VAL A 1 107 ? 5.744 -2.758 -13.228 1.00 97.75 107 VAL A CA 1
ATOM 831 C C . VAL A 1 107 ? 6.705 -2.900 -14.407 1.00 97.75 107 VAL A C 1
ATOM 833 O O . VAL A 1 107 ? 7.914 -2.755 -14.237 1.00 97.75 107 VAL A O 1
ATOM 836 N N . PHE A 1 108 ? 6.184 -3.108 -15.617 1.00 97.81 108 PHE A N 1
ATOM 837 C CA . PHE A 1 108 ? 6.999 -3.173 -16.826 1.00 97.81 108 PHE A CA 1
ATOM 838 C C . PHE A 1 108 ? 7.670 -1.828 -17.129 1.00 97.81 108 PHE A C 1
ATOM 840 O O . PHE A 1 108 ? 8.879 -1.784 -17.349 1.00 97.81 108 PHE A O 1
ATOM 847 N N . GLY A 1 109 ? 6.919 -0.723 -17.058 1.00 97.19 109 GLY A N 1
ATOM 848 C CA . GLY A 1 109 ? 7.457 0.627 -17.215 1.00 97.19 109 GLY A CA 1
ATOM 849 C C . GLY A 1 109 ? 8.554 0.941 -16.195 1.00 97.19 109 GLY A C 1
ATOM 850 O O . GLY A 1 109 ? 9.626 1.408 -16.575 1.00 97.19 109 GLY A O 1
ATOM 851 N N . PHE A 1 110 ? 8.332 0.604 -14.919 1.00 96.81 110 PHE A N 1
ATOM 852 C CA . PHE A 1 110 ? 9.340 0.708 -13.862 1.00 96.81 110 PHE A CA 1
ATOM 853 C C . PHE A 1 110 ? 10.615 -0.066 -14.214 1.00 96.81 110 PHE A C 1
ATOM 855 O O . PHE A 1 110 ? 11.695 0.512 -14.175 1.00 96.81 110 PHE A O 1
ATOM 862 N N . HIS A 1 111 ? 10.507 -1.338 -14.598 1.00 95.38 111 HIS A N 1
ATOM 863 C CA . HIS A 1 111 ? 11.676 -2.163 -14.892 1.00 95.38 111 HIS A CA 1
ATOM 864 C C . HIS A 1 111 ? 12.495 -1.668 -16.095 1.00 95.38 111 HIS A C 1
ATOM 866 O O . HIS A 1 111 ? 13.712 -1.847 -16.119 1.00 95.38 111 HIS A O 1
ATOM 872 N N . LEU A 1 112 ? 11.865 -1.018 -17.079 1.00 95.00 112 LEU A N 1
ATOM 873 C CA . LEU A 1 112 ? 12.582 -0.352 -18.171 1.00 95.00 112 LEU A CA 1
ATOM 874 C C . LEU A 1 112 ? 13.349 0.884 -17.675 1.00 95.00 112 LEU A C 1
ATOM 876 O O . LEU A 1 112 ? 14.504 1.072 -18.049 1.00 95.00 112 LEU A O 1
ATOM 880 N N . ILE A 1 113 ? 12.740 1.694 -16.804 1.00 94.00 113 ILE A N 1
ATOM 881 C CA . ILE A 1 113 ? 13.389 2.868 -16.196 1.00 94.00 113 ILE A CA 1
ATOM 882 C C . ILE A 1 113 ? 14.554 2.434 -15.289 1.00 94.00 113 ILE A C 1
ATOM 884 O O . ILE A 1 113 ? 15.653 2.975 -15.386 1.00 94.00 113 ILE A O 1
ATOM 888 N N . ASP A 1 114 ? 14.340 1.420 -14.451 1.00 91.75 114 ASP A N 1
ATOM 889 C CA . ASP A 1 114 ? 15.367 0.800 -13.608 1.00 91.75 114 ASP A CA 1
ATOM 890 C C . ASP A 1 114 ? 16.535 0.277 -14.460 1.00 91.75 114 ASP A C 1
ATOM 892 O O . ASP A 1 114 ? 17.697 0.618 -14.233 1.00 91.75 114 ASP A O 1
ATOM 896 N N . ALA A 1 115 ? 16.234 -0.450 -15.539 1.00 90.06 115 ALA A N 1
ATOM 897 C CA . ALA A 1 115 ? 17.247 -0.898 -16.486 1.00 90.06 115 ALA A CA 1
ATOM 898 C C . ALA A 1 115 ? 18.028 0.261 -17.124 1.00 90.06 115 ALA A C 1
ATOM 900 O O . ALA A 1 115 ? 19.227 0.126 -17.333 1.00 90.06 115 ALA A O 1
ATOM 901 N N . ALA A 1 116 ? 17.393 1.394 -17.435 1.00 89.12 116 ALA A N 1
ATOM 902 C CA . ALA A 1 116 ? 18.090 2.569 -17.956 1.00 89.12 116 ALA A CA 1
ATOM 903 C C . ALA A 1 116 ? 19.062 3.169 -16.926 1.00 89.12 116 ALA A C 1
ATOM 905 O O . ALA A 1 116 ? 20.178 3.574 -17.267 1.00 89.12 116 ALA A O 1
ATOM 906 N N . HIS A 1 117 ? 18.672 3.190 -15.655 1.00 84.69 117 HIS A N 1
ATOM 907 C CA . HIS A 1 117 ? 19.473 3.765 -14.583 1.00 84.69 117 HIS A CA 1
ATOM 908 C C . HIS A 1 117 ? 20.798 3.047 -14.368 1.00 84.69 117 HIS A C 1
ATOM 910 O O . HIS A 1 117 ? 21.845 3.691 -14.402 1.00 84.69 117 HIS A O 1
ATOM 916 N N . HIS A 1 118 ? 20.776 1.715 -14.291 1.00 78.81 118 HIS A N 1
ATOM 917 C CA . HIS A 1 118 ? 21.974 0.893 -14.064 1.00 78.81 118 HIS A CA 1
ATOM 918 C C . HIS A 1 118 ? 23.015 0.943 -15.195 1.00 78.81 118 HIS A C 1
ATOM 920 O O . HIS A 1 118 ? 24.052 0.285 -15.137 1.00 78.81 118 HIS A O 1
ATOM 926 N N . THR A 1 119 ? 22.758 1.731 -16.236 1.00 72.12 119 THR A N 1
ATOM 927 C CA . THR A 1 119 ? 23.597 1.852 -17.436 1.00 72.12 119 THR A CA 1
ATOM 928 C C . THR A 1 119 ? 24.193 3.242 -17.584 1.00 72.12 119 THR A C 1
ATOM 930 O O . THR A 1 119 ? 25.043 3.479 -18.443 1.00 72.12 119 THR A O 1
ATOM 933 N N . SER A 1 120 ? 23.760 4.167 -16.729 1.00 63.47 120 SER A N 1
ATOM 934 C CA . SER A 1 120 ? 24.142 5.568 -16.750 1.00 63.47 120 SER A CA 1
ATOM 935 C C . SER A 1 120 ? 25.420 5.766 -15.928 1.00 63.47 120 SER A C 1
ATOM 937 O O . SER A 1 120 ? 25.385 5.742 -14.708 1.00 63.47 120 SER A O 1
ATOM 939 N N . SER A 1 121 ? 26.572 5.994 -16.566 1.00 53.59 121 SER A N 1
ATOM 940 C CA . SER A 1 121 ? 27.870 6.150 -15.873 1.00 53.59 121 SER A CA 1
ATOM 941 C C . SER A 1 121 ? 28.100 7.519 -15.193 1.00 53.59 121 SER A C 1
ATOM 943 O O . SER A 1 121 ? 29.249 7.942 -15.073 1.00 53.59 121 SER A O 1
ATOM 945 N N . ARG A 1 122 ? 27.057 8.274 -14.807 1.00 53.62 122 ARG A N 1
ATOM 946 C CA . ARG A 1 122 ? 27.205 9.665 -14.317 1.00 53.62 122 ARG A CA 1
ATOM 947 C C . ARG A 1 122 ? 26.964 9.788 -12.802 1.00 53.62 122 ARG A C 1
ATOM 949 O O . ARG A 1 122 ? 25.806 9.746 -12.411 1.00 53.62 122 ARG A O 1
ATOM 956 N N . PRO A 1 123 ? 27.998 10.052 -11.978 1.00 49.16 123 PRO A N 1
ATOM 957 C CA . PRO A 1 123 ? 27.921 9.946 -10.513 1.00 49.16 123 PRO A CA 1
ATOM 958 C C . PRO A 1 123 ? 27.152 11.060 -9.771 1.00 49.16 123 PRO A C 1
ATOM 960 O O . PRO A 1 123 ? 26.648 10.793 -8.692 1.00 49.16 123 PRO A O 1
ATOM 963 N N . ASN A 1 124 ? 27.020 12.285 -10.304 1.00 46.97 124 ASN A N 1
ATOM 964 C CA . ASN A 1 124 ? 26.320 13.384 -9.594 1.00 46.97 124 ASN A CA 1
ATOM 965 C C . ASN A 1 124 ? 24.837 13.533 -9.991 1.00 46.97 124 ASN A C 1
ATOM 967 O O . ASN A 1 124 ? 24.007 13.907 -9.175 1.00 46.97 124 ASN A O 1
ATOM 971 N N . THR A 1 125 ? 24.479 13.167 -11.228 1.00 56.12 125 THR A N 1
ATOM 972 C CA . THR A 1 125 ? 23.077 12.971 -11.664 1.00 56.12 125 THR A CA 1
ATOM 973 C C . THR A 1 125 ? 22.469 11.699 -11.055 1.00 56.12 125 THR A C 1
ATOM 975 O O . THR A 1 125 ? 21.279 11.437 -11.195 1.00 56.12 125 THR A O 1
ATOM 978 N N . ASP A 1 126 ? 23.294 10.897 -10.387 1.00 69.56 126 ASP A N 1
ATOM 979 C CA . ASP A 1 126 ? 22.943 9.585 -9.873 1.00 69.56 126 ASP A CA 1
ATOM 980 C C . ASP A 1 126 ? 21.982 9.652 -8.683 1.00 69.56 126 ASP A C 1
ATOM 982 O O . ASP A 1 126 ? 21.040 8.872 -8.636 1.00 69.56 126 ASP A O 1
ATOM 986 N N . ARG A 1 127 ? 22.158 10.602 -7.751 1.00 77.00 127 ARG A N 1
ATOM 987 C CA . ARG A 1 127 ? 21.327 10.682 -6.533 1.00 77.00 127 ARG A CA 1
ATOM 988 C C . ARG A 1 127 ? 19.884 11.100 -6.816 1.00 77.00 127 ARG A C 1
ATOM 990 O O . ARG A 1 127 ? 18.966 10.407 -6.385 1.00 77.00 127 ARG A O 1
ATOM 997 N N . ASP A 1 128 ? 19.662 12.155 -7.598 1.00 82.50 128 ASP A N 1
ATOM 998 C CA . ASP A 1 128 ? 18.302 12.580 -7.973 1.00 82.50 128 ASP A CA 1
ATOM 999 C C . ASP A 1 128 ? 17.586 11.517 -8.810 1.00 82.50 128 ASP A C 1
ATOM 1001 O O . ASP A 1 128 ? 16.390 11.265 -8.637 1.00 82.50 128 ASP A O 1
ATOM 1005 N N . GLN A 1 129 ? 18.324 10.845 -9.701 1.00 83.00 129 GLN A N 1
ATOM 1006 C CA . GLN A 1 129 ? 17.781 9.719 -10.454 1.00 83.00 129 GLN A CA 1
ATOM 1007 C C . GLN A 1 129 ? 17.468 8.540 -9.529 1.00 83.00 129 GLN A C 1
ATOM 1009 O O . GLN A 1 129 ? 16.378 7.986 -9.638 1.00 83.00 129 GLN A O 1
ATOM 1014 N N . ARG A 1 130 ? 18.337 8.206 -8.566 1.00 85.44 130 ARG A N 1
ATOM 1015 C CA . ARG A 1 130 ? 18.066 7.187 -7.539 1.00 85.44 130 ARG A CA 1
ATOM 1016 C C . ARG A 1 130 ? 16.794 7.506 -6.757 1.00 85.44 130 ARG A C 1
ATOM 1018 O O . ARG A 1 130 ? 15.920 6.649 -6.664 1.00 85.44 130 ARG A O 1
ATOM 1025 N N . ILE A 1 131 ? 16.629 8.743 -6.278 1.00 90.19 131 ILE A N 1
ATOM 1026 C CA . ILE A 1 131 ? 15.406 9.198 -5.592 1.00 90.19 131 ILE A CA 1
ATOM 1027 C C . ILE A 1 131 ? 14.184 9.035 -6.506 1.00 90.19 131 ILE A C 1
ATOM 1029 O O . ILE A 1 131 ? 13.163 8.482 -6.084 1.00 90.19 131 ILE A O 1
ATOM 1033 N N . ARG A 1 132 ? 14.273 9.480 -7.770 1.00 91.81 132 ARG A N 1
ATOM 1034 C CA . ARG A 1 132 ? 13.191 9.344 -8.762 1.00 91.81 132 ARG A CA 1
ATOM 1035 C C . ARG A 1 132 ? 12.791 7.883 -8.940 1.00 91.81 132 ARG A C 1
ATOM 1037 O O . ARG A 1 132 ? 11.603 7.570 -8.893 1.00 91.81 132 ARG A O 1
ATOM 1044 N N . ILE A 1 133 ? 13.755 6.998 -9.156 1.00 92.69 133 ILE A N 1
ATOM 1045 C CA . ILE A 1 133 ? 13.496 5.595 -9.483 1.00 92.69 133 ILE A CA 1
ATOM 1046 C C . ILE A 1 133 ? 12.990 4.848 -8.265 1.00 92.69 133 ILE A C 1
ATOM 1048 O O . ILE A 1 133 ? 12.017 4.109 -8.384 1.00 92.69 133 ILE A O 1
ATOM 1052 N N . PHE A 1 134 ? 13.565 5.099 -7.090 1.00 94.81 134 PHE A N 1
ATOM 1053 C CA . PHE A 1 134 ? 13.082 4.504 -5.856 1.00 94.81 134 PHE A CA 1
ATOM 1054 C C . PHE A 1 134 ? 11.625 4.911 -5.596 1.00 94.81 134 PHE A C 1
ATOM 1056 O O . PHE A 1 134 ? 10.775 4.061 -5.341 1.00 94.81 134 PHE A O 1
ATOM 1063 N N . ARG A 1 135 ? 11.275 6.187 -5.805 1.00 95.69 135 ARG A N 1
ATOM 1064 C CA . ARG A 1 135 ? 9.885 6.662 -5.720 1.00 95.69 135 ARG A CA 1
ATOM 1065 C C . ARG A 1 135 ? 8.958 5.976 -6.732 1.00 95.69 135 ARG A C 1
ATOM 1067 O O . ARG A 1 135 ? 7.822 5.652 -6.390 1.00 95.69 135 ARG A O 1
ATOM 1074 N N . ILE A 1 136 ? 9.409 5.758 -7.969 1.00 96.38 136 ILE A N 1
ATOM 1075 C CA . ILE A 1 136 ? 8.642 5.020 -8.991 1.00 96.38 136 ILE A CA 1
ATOM 1076 C C . ILE A 1 136 ? 8.452 3.558 -8.562 1.00 96.38 136 ILE A C 1
ATOM 1078 O O . ILE A 1 136 ? 7.333 3.049 -8.636 1.00 96.38 136 ILE A O 1
ATOM 1082 N N . ALA A 1 137 ? 9.501 2.913 -8.052 1.00 97.31 137 ALA A N 1
ATOM 1083 C CA . ALA A 1 137 ? 9.464 1.543 -7.552 1.00 97.31 137 ALA A CA 1
ATOM 1084 C C . ALA A 1 137 ? 8.453 1.395 -6.404 1.00 97.31 137 ALA A C 1
ATOM 1086 O O . ALA A 1 137 ? 7.577 0.535 -6.454 1.00 97.31 137 ALA A O 1
ATOM 1087 N N . LEU A 1 138 ? 8.490 2.289 -5.411 1.00 97.62 138 LEU A N 1
ATOM 1088 C CA . LEU A 1 138 ? 7.544 2.279 -4.291 1.00 97.62 138 LEU A CA 1
ATOM 1089 C C . LEU A 1 138 ? 6.098 2.459 -4.758 1.00 97.62 138 LEU A C 1
ATOM 1091 O O . LEU A 1 138 ? 5.221 1.709 -4.333 1.00 97.62 138 LEU A O 1
ATOM 1095 N N . LYS A 1 139 ? 5.847 3.373 -5.704 1.00 97.19 139 LYS A N 1
ATOM 1096 C CA . LYS A 1 139 ? 4.516 3.547 -6.306 1.00 97.19 139 LYS A CA 1
ATOM 1097 C C . LYS A 1 139 ? 4.047 2.296 -7.052 1.00 97.19 139 LYS A C 1
ATOM 1099 O O . LYS A 1 139 ? 2.887 1.911 -6.915 1.00 97.19 139 LYS A O 1
ATOM 1104 N N . ALA A 1 140 ? 4.926 1.654 -7.823 1.00 97.75 140 ALA A N 1
ATOM 1105 C CA . ALA A 1 140 ? 4.610 0.419 -8.541 1.00 97.75 140 ALA A CA 1
ATOM 1106 C C . ALA A 1 140 ? 4.297 -0.725 -7.567 1.00 97.75 140 ALA A C 1
ATOM 1108 O O . ALA A 1 140 ? 3.315 -1.448 -7.743 1.00 97.75 140 ALA A O 1
ATOM 1109 N N . CYS A 1 141 ? 5.102 -0.852 -6.511 1.00 98.00 141 CYS A N 1
ATOM 1110 C CA . CYS A 1 141 ? 4.926 -1.847 -5.464 1.00 98.00 141 CYS A CA 1
ATOM 1111 C C . CYS A 1 141 ? 3.617 -1.638 -4.697 1.00 98.00 141 CYS A C 1
ATOM 1113 O O . CYS A 1 141 ? 2.833 -2.578 -4.589 1.00 98.00 141 CYS A O 1
ATOM 1115 N N . ARG A 1 142 ? 3.347 -0.420 -4.201 1.00 96.50 142 ARG A N 1
ATOM 1116 C CA . ARG A 1 142 ? 2.098 -0.087 -3.496 1.00 96.50 142 ARG A CA 1
ATOM 1117 C C . ARG A 1 142 ? 0.890 -0.422 -4.361 1.00 96.50 142 ARG A C 1
ATOM 1119 O O . ARG A 1 142 ? 0.041 -1.194 -3.937 1.00 96.50 142 ARG A O 1
ATOM 1126 N N . PHE A 1 143 ? 0.886 0.041 -5.611 1.00 96.44 143 PHE A N 1
ATOM 1127 C CA . PHE A 1 143 ? -0.213 -0.226 -6.535 1.00 96.44 143 PHE A CA 1
ATOM 1128 C C . PHE A 1 143 ? -0.415 -1.727 -6.799 1.00 96.44 143 PHE A C 1
ATOM 1130 O O . PHE A 1 143 ? -1.552 -2.189 -6.862 1.00 96.44 143 PHE A O 1
ATOM 1137 N N . SER A 1 144 ? 0.670 -2.501 -6.904 1.00 97.31 144 SER A N 1
ATOM 1138 C CA . SER A 1 144 ? 0.600 -3.964 -7.041 1.00 97.31 144 SER A CA 1
ATOM 1139 C C . SER A 1 144 ? -0.019 -4.623 -5.802 1.00 97.31 144 SER A C 1
ATOM 1141 O O . SER A 1 144 ? -0.869 -5.503 -5.927 1.00 97.31 144 SER A O 1
ATOM 1143 N N . LEU A 1 145 ? 0.374 -4.183 -4.600 1.00 96.06 145 LEU A N 1
ATOM 1144 C CA . LEU A 1 145 ? -0.155 -4.695 -3.334 1.00 96.06 145 LEU A CA 1
ATOM 1145 C C . LEU A 1 145 ? -1.636 -4.356 -3.154 1.00 96.06 145 LEU A C 1
ATOM 1147 O O . LEU A 1 145 ? -2.406 -5.237 -2.760 1.00 96.06 145 LEU A O 1
ATOM 1151 N N . ASP A 1 146 ? -2.041 -3.125 -3.460 1.00 93.75 146 ASP A N 1
ATOM 1152 C CA . ASP A 1 146 ? -3.427 -2.659 -3.337 1.00 93.75 146 ASP A CA 1
ATOM 1153 C C . ASP A 1 146 ? -4.377 -3.507 -4.204 1.00 93.75 146 ASP A C 1
ATOM 1155 O O . ASP A 1 146 ? -5.450 -3.895 -3.747 1.00 93.75 146 ASP A O 1
ATOM 1159 N N . HIS A 1 147 ? -3.929 -3.920 -5.395 1.00 93.88 147 HIS A N 1
ATOM 1160 C CA . HIS A 1 147 ? -4.717 -4.730 -6.338 1.00 93.88 147 HIS A CA 1
ATOM 1161 C C . HIS A 1 147 ? -4.483 -6.247 -6.225 1.00 93.88 147 HIS A C 1
ATOM 1163 O O . HIS A 1 147 ? -5.013 -7.021 -7.022 1.00 93.88 147 HIS A O 1
ATOM 1169 N N . GLY A 1 148 ? -3.722 -6.699 -5.223 1.00 93.12 148 GLY A N 1
ATOM 1170 C CA . GLY A 1 148 ? -3.525 -8.123 -4.929 1.00 93.12 148 GLY A CA 1
ATOM 1171 C C . GLY A 1 148 ? -2.539 -8.859 -5.846 1.00 93.12 148 GLY A C 1
ATOM 1172 O O . GLY A 1 148 ? -2.430 -10.081 -5.758 1.00 93.12 148 GLY A O 1
ATOM 1173 N N . GLU A 1 149 ? -1.774 -8.151 -6.675 1.00 95.75 149 GLU A N 1
ATOM 1174 C CA . GLU A 1 149 ? -0.718 -8.715 -7.528 1.00 95.75 149 GLU A CA 1
ATOM 1175 C C . GLU A 1 149 ? 0.590 -8.872 -6.729 1.00 95.75 149 GLU A C 1
ATOM 1177 O O . GLU A 1 149 ? 1.610 -8.219 -6.967 1.00 95.75 149 GLU A O 1
ATOM 1182 N N . VAL A 1 150 ? 0.546 -9.758 -5.731 1.00 95.62 150 VAL A N 1
ATOM 1183 C CA . VAL A 1 150 ? 1.621 -9.970 -4.746 1.00 95.62 150 VAL A CA 1
ATOM 1184 C C . VAL A 1 150 ? 2.935 -10.417 -5.400 1.00 95.62 150 VAL A C 1
ATOM 1186 O O . VAL A 1 150 ? 4.008 -9.991 -4.977 1.00 95.62 150 VAL A O 1
ATOM 1189 N N . GLU A 1 151 ? 2.877 -11.224 -6.463 1.00 95.25 151 GLU A N 1
ATOM 1190 C CA . GLU A 1 151 ? 4.082 -11.666 -7.178 1.00 95.25 151 GLU A CA 1
ATOM 1191 C C . GLU A 1 151 ? 4.818 -10.490 -7.843 1.00 95.25 151 GLU A C 1
ATOM 1193 O O . GLU A 1 151 ? 6.048 -10.418 -7.808 1.00 95.25 151 GLU A O 1
ATOM 1198 N N . MET A 1 152 ? 4.075 -9.550 -8.431 1.00 96.81 152 MET A N 1
ATOM 1199 C CA . MET A 1 152 ? 4.663 -8.362 -9.051 1.00 96.81 152 MET A CA 1
ATOM 1200 C C . MET A 1 152 ? 5.219 -7.411 -7.996 1.00 96.81 152 MET A C 1
ATOM 1202 O O . MET A 1 152 ? 6.328 -6.905 -8.159 1.00 96.81 152 MET A O 1
ATOM 1206 N N . ALA A 1 153 ? 4.509 -7.246 -6.876 1.00 97.50 153 ALA A N 1
ATOM 1207 C CA . ALA A 1 153 ? 5.021 -6.500 -5.733 1.00 97.50 153 ALA A CA 1
ATOM 1208 C C . ALA A 1 153 ? 6.362 -7.066 -5.239 1.00 97.50 153 ALA A C 1
ATOM 1210 O O . ALA A 1 153 ? 7.292 -6.297 -5.017 1.00 97.50 153 ALA A O 1
ATOM 1211 N N . MET A 1 154 ? 6.501 -8.395 -5.129 1.00 96.31 154 MET A N 1
ATOM 1212 C CA . MET A 1 154 ? 7.760 -9.033 -4.720 1.00 96.31 154 MET A CA 1
ATOM 1213 C C . MET A 1 154 ? 8.914 -8.688 -5.669 1.00 96.31 154 MET A C 1
ATOM 1215 O O . MET A 1 154 ? 9.973 -8.275 -5.202 1.00 96.31 154 MET A O 1
ATOM 1219 N N . LYS A 1 155 ? 8.703 -8.778 -6.990 1.00 95.00 155 LYS A N 1
ATOM 1220 C CA . LYS A 1 155 ? 9.738 -8.422 -7.981 1.00 95.00 155 LYS A CA 1
ATOM 1221 C C . LYS A 1 155 ? 10.198 -6.973 -7.864 1.00 95.00 155 LYS A C 1
ATOM 1223 O O . LYS A 1 155 ? 11.382 -6.681 -8.005 1.00 95.00 155 LYS A O 1
ATOM 1228 N N . VAL A 1 156 ? 9.270 -6.055 -7.604 1.00 97.19 156 VAL A N 1
ATOM 1229 C CA . VAL A 1 156 ? 9.614 -4.645 -7.393 1.00 97.19 156 VAL A CA 1
ATOM 1230 C C . VAL A 1 156 ? 10.330 -4.456 -6.052 1.00 97.19 156 VAL A C 1
ATOM 1232 O O . VAL A 1 156 ? 11.322 -3.736 -5.995 1.00 97.19 156 VAL A O 1
ATOM 1235 N N . LEU A 1 157 ? 9.896 -5.141 -4.987 1.00 96.62 157 LEU A N 1
ATOM 1236 C CA . LEU A 1 157 ? 10.528 -5.083 -3.663 1.00 96.62 157 LEU A CA 1
ATOM 1237 C C . LEU A 1 157 ? 11.976 -5.577 -3.666 1.00 96.62 157 LEU A C 1
ATOM 1239 O O . LEU A 1 157 ? 12.797 -5.012 -2.947 1.00 96.62 157 LEU A O 1
ATOM 1243 N N . GLU A 1 158 ? 12.300 -6.591 -4.470 1.00 93.88 158 GLU A N 1
ATOM 1244 C CA . GLU A 1 158 ? 13.683 -7.045 -4.663 1.00 93.88 158 GLU A CA 1
ATOM 1245 C C . GLU A 1 158 ? 14.573 -5.890 -5.141 1.00 93.88 158 GLU A C 1
ATOM 1247 O O . GLU A 1 158 ? 15.648 -5.673 -4.588 1.00 93.88 158 GLU A O 1
ATOM 1252 N N . ARG A 1 159 ? 14.085 -5.068 -6.077 1.00 92.50 159 ARG A N 1
ATOM 1253 C CA . ARG A 1 159 ? 14.798 -3.872 -6.557 1.00 92.50 159 ARG A CA 1
ATOM 1254 C C . ARG A 1 159 ? 14.803 -2.741 -5.535 1.00 92.50 159 ARG A C 1
ATOM 1256 O O . ARG A 1 159 ? 15.840 -2.125 -5.320 1.00 92.50 159 ARG A O 1
ATOM 1263 N N . CYS A 1 160 ? 13.684 -2.513 -4.845 1.00 94.69 160 CYS A N 1
ATOM 1264 C CA . CYS A 1 160 ? 13.624 -1.546 -3.748 1.00 94.69 160 CYS A CA 1
ATOM 1265 C C . CYS A 1 160 ? 14.662 -1.836 -2.660 1.00 94.69 160 CYS A C 1
ATOM 1267 O O . CYS A 1 160 ? 15.195 -0.895 -2.081 1.00 94.69 160 CYS A O 1
ATOM 1269 N N . SER A 1 161 ? 14.970 -3.111 -2.399 1.00 93.62 161 SER A N 1
ATOM 1270 C CA . SER A 1 161 ? 15.973 -3.478 -1.399 1.00 93.62 161 SER A CA 1
ATOM 1271 C C . SER A 1 161 ? 17.374 -2.963 -1.747 1.00 93.62 161 SER A C 1
ATOM 1273 O O . SER A 1 161 ? 18.093 -2.519 -0.858 1.00 93.62 161 SER A O 1
ATOM 1275 N N . GLU A 1 162 ? 17.741 -2.934 -3.032 1.00 90.31 162 GLU A N 1
ATOM 1276 C CA . GLU A 1 162 ? 19.023 -2.383 -3.482 1.00 90.31 162 GLU A CA 1
ATOM 1277 C C . GLU A 1 162 ? 19.086 -0.868 -3.266 1.00 90.31 162 GLU A C 1
ATOM 1279 O O . GLU A 1 162 ? 20.093 -0.362 -2.775 1.00 90.31 162 GLU A O 1
ATOM 1284 N N . TYR A 1 163 ? 17.998 -0.146 -3.560 1.00 90.50 163 TYR A N 1
ATOM 1285 C CA . TYR A 1 163 ? 17.931 1.297 -3.312 1.00 90.50 163 TYR A CA 1
ATOM 1286 C C . TYR A 1 163 ? 17.926 1.633 -1.820 1.00 90.50 163 TYR A C 1
ATOM 1288 O O . TYR A 1 163 ? 18.577 2.594 -1.421 1.00 90.50 163 TYR A O 1
ATOM 1296 N N . ALA A 1 164 ? 17.222 0.849 -1.000 1.00 90.81 164 ALA A N 1
ATOM 1297 C CA . ALA A 1 164 ? 17.193 1.034 0.447 1.00 90.81 164 ALA A CA 1
ATOM 1298 C C . ALA A 1 164 ? 18.574 0.789 1.073 1.00 90.81 164 ALA A C 1
ATOM 1300 O O . ALA A 1 164 ? 19.037 1.613 1.852 1.00 90.81 164 ALA A O 1
ATOM 1301 N N . ASN A 1 165 ? 19.271 -0.278 0.671 1.00 89.06 165 ASN A N 1
ATOM 1302 C CA . ASN A 1 165 ? 20.625 -0.558 1.155 1.00 89.06 165 ASN A CA 1
ATOM 1303 C C . ASN A 1 165 ? 21.609 0.549 0.741 1.00 89.06 165 ASN A C 1
ATOM 1305 O O . ASN A 1 165 ? 22.360 1.048 1.572 1.00 89.06 165 ASN A O 1
ATOM 1309 N N . ALA A 1 166 ? 21.565 0.984 -0.524 1.00 85.19 166 ALA A N 1
ATOM 1310 C CA . ALA A 1 166 ? 22.413 2.076 -1.003 1.00 85.19 166 ALA A CA 1
ATOM 1311 C C . ALA A 1 166 ? 22.119 3.404 -0.280 1.00 85.19 166 ALA A C 1
ATOM 1313 O O . ALA A 1 166 ? 23.027 4.193 -0.033 1.00 85.19 166 ALA A O 1
ATOM 1314 N N . ALA A 1 167 ? 20.855 3.652 0.071 1.00 84.19 167 ALA A N 1
ATOM 1315 C CA . ALA A 1 167 ? 20.453 4.813 0.854 1.00 84.19 167 ALA A CA 1
ATOM 1316 C C . ALA A 1 167 ? 20.979 4.768 2.292 1.00 84.19 167 ALA A C 1
ATOM 1318 O O . ALA A 1 167 ? 21.432 5.787 2.807 1.00 84.19 167 ALA A O 1
ATOM 1319 N N . GLU A 1 168 ? 20.932 3.594 2.922 1.00 79.88 168 GLU A N 1
ATOM 1320 C CA . GLU A 1 168 ? 21.440 3.383 4.277 1.00 79.88 168 GLU A CA 1
ATOM 1321 C C . GLU A 1 168 ? 22.965 3.566 4.361 1.00 79.88 168 GLU A C 1
ATOM 1323 O O . GLU A 1 168 ? 23.457 4.143 5.329 1.00 79.88 168 GLU A O 1
ATOM 1328 N N . GLU A 1 169 ? 23.710 3.159 3.328 1.00 76.12 169 GLU A N 1
ATOM 1329 C CA . GLU A 1 169 ? 25.157 3.406 3.210 1.00 76.12 169 GLU A CA 1
ATOM 1330 C C . GLU A 1 169 ? 25.504 4.897 3.039 1.00 76.12 169 GLU A C 1
ATOM 1332 O O . GLU A 1 169 ? 26.547 5.354 3.512 1.00 76.12 169 GLU A O 1
ATOM 1337 N N . ASP A 1 170 ? 24.624 5.668 2.393 1.00 68.56 170 ASP A N 1
ATOM 1338 C CA . ASP A 1 170 ? 24.774 7.113 2.180 1.00 68.56 170 ASP A CA 1
ATOM 1339 C C . ASP A 1 170 ? 24.477 7.941 3.460 1.00 68.56 170 ASP A C 1
ATOM 1341 O O . ASP A 1 170 ? 24.691 9.158 3.466 1.00 68.56 170 ASP A O 1
ATOM 1345 N N . PHE A 1 171 ? 24.002 7.328 4.557 1.00 67.81 171 PHE A N 1
ATOM 1346 C CA . PHE A 1 171 ? 23.739 8.021 5.823 1.00 67.81 171 PHE A CA 1
ATOM 1347 C C . PHE A 1 171 ? 25.022 8.164 6.672 1.00 67.81 171 PHE A C 1
ATOM 1349 O O . PHE A 1 171 ? 25.539 7.172 7.190 1.00 67.81 171 PHE A O 1
ATOM 1356 N N . PRO A 1 172 ? 25.561 9.385 6.879 1.00 57.25 172 PRO A N 1
ATOM 1357 C CA . PRO A 1 172 ? 26.787 9.555 7.652 1.00 57.25 172 PRO A CA 1
ATOM 1358 C C . PRO A 1 172 ? 26.572 9.210 9.134 1.00 57.25 172 PRO A C 1
ATOM 1360 O O . PRO A 1 172 ? 25.643 9.700 9.775 1.00 57.25 172 PRO A O 1
ATOM 1363 N N . ILE A 1 173 ? 27.495 8.422 9.697 1.00 55.91 173 ILE A N 1
ATOM 1364 C CA . ILE A 1 173 ? 27.525 8.014 11.118 1.00 55.91 173 ILE A CA 1
ATOM 1365 C C . ILE A 1 173 ? 27.741 9.223 12.054 1.00 55.91 173 ILE A C 1
ATOM 1367 O O . ILE A 1 173 ? 27.345 9.197 13.217 1.00 55.91 173 ILE A O 1
ATOM 1371 N N . VAL A 1 174 ? 28.348 10.304 11.550 1.00 48.00 174 VAL A N 1
ATOM 1372 C CA . VAL A 1 174 ? 28.617 11.541 12.294 1.00 48.00 174 VAL A CA 1
ATOM 1373 C C . VAL A 1 174 ? 28.112 12.727 11.478 1.00 48.00 174 VAL A C 1
ATOM 1375 O O . VAL A 1 174 ? 28.621 13.005 10.394 1.00 48.00 174 VAL A O 1
ATOM 1378 N N . ARG A 1 175 ? 27.120 13.448 12.014 1.00 52.59 175 ARG A N 1
ATOM 1379 C CA . ARG A 1 175 ? 26.698 14.759 11.503 1.00 52.59 175 ARG A CA 1
ATOM 1380 C C . ARG A 1 175 ? 27.778 15.782 11.846 1.00 52.59 175 ARG A C 1
ATOM 1382 O O . ARG A 1 175 ? 27.705 16.435 12.883 1.00 52.59 175 ARG A O 1
ATOM 1389 N N . ILE A 1 176 ? 28.804 15.899 11.007 1.00 43.75 176 ILE A N 1
ATOM 1390 C CA . ILE A 1 176 ? 29.662 17.082 11.055 1.00 43.75 176 ILE A CA 1
ATOM 1391 C C . ILE A 1 176 ? 28.795 18.220 10.522 1.00 43.75 176 ILE A C 1
ATOM 1393 O O . ILE A 1 176 ? 28.367 18.190 9.370 1.00 43.75 176 ILE A O 1
ATOM 1397 N N . ALA A 1 177 ? 28.461 19.161 11.403 1.00 45.53 177 ALA A N 1
ATOM 1398 C CA . ALA A 1 177 ? 27.711 20.371 11.091 1.00 45.53 177 ALA A CA 1
ATOM 1399 C C . ALA A 1 177 ? 28.581 21.342 10.277 1.00 45.53 177 ALA A C 1
ATOM 1401 O O . ALA A 1 177 ? 28.802 22.481 10.676 1.00 45.53 177 ALA A O 1
ATOM 1402 N N . ASP A 1 178 ? 29.105 20.879 9.149 1.00 43.34 178 ASP A N 1
ATOM 1403 C CA . ASP A 1 178 ? 29.581 21.776 8.115 1.00 43.34 178 ASP A CA 1
ATOM 1404 C C . ASP A 1 178 ? 28.347 22.282 7.372 1.00 43.34 178 ASP A C 1
ATOM 1406 O O . ASP A 1 178 ? 27.385 21.532 7.186 1.00 43.34 178 ASP A O 1
ATOM 1410 N N . ALA A 1 179 ? 28.353 23.572 7.031 1.00 46.03 179 ALA A N 1
ATOM 1411 C CA . ALA A 1 179 ? 27.265 24.290 6.376 1.00 46.03 179 ALA A CA 1
ATOM 1412 C C . ALA A 1 179 ? 26.788 23.534 5.125 1.00 46.03 179 ALA A C 1
ATOM 1414 O O . ALA A 1 179 ? 27.309 23.710 4.026 1.00 46.03 179 ALA A O 1
ATOM 1415 N N . THR A 1 180 ? 25.824 22.642 5.320 1.00 54.78 180 THR A N 1
ATOM 1416 C CA . THR A 1 180 ? 25.228 21.834 4.271 1.00 54.78 180 THR A CA 1
ATOM 1417 C C . THR A 1 180 ? 24.171 22.697 3.616 1.00 54.78 180 THR A C 1
ATOM 1419 O O . THR A 1 180 ? 23.351 23.323 4.288 1.00 54.78 180 THR A O 1
ATOM 1422 N N . ASP A 1 181 ? 24.251 22.783 2.292 1.00 61.62 181 ASP A N 1
ATOM 1423 C CA . ASP A 1 181 ? 23.264 23.467 1.470 1.00 61.62 181 ASP A CA 1
ATOM 1424 C C . ASP A 1 181 ? 21.856 22.943 1.809 1.00 61.62 181 ASP A C 1
ATOM 1426 O O . ASP A 1 181 ? 21.677 21.749 2.079 1.00 61.62 181 ASP A O 1
ATOM 1430 N N . GLY A 1 182 ? 20.856 23.827 1.826 1.00 64.81 182 GLY A N 1
ATOM 1431 C CA . GLY A 1 182 ? 19.486 23.471 2.220 1.00 64.81 182 GLY A CA 1
ATOM 1432 C C . GLY A 1 182 ? 18.904 22.336 1.368 1.00 64.81 182 GLY A C 1
ATOM 1433 O O . GLY A 1 182 ? 18.147 21.509 1.871 1.00 64.81 182 GLY A O 1
ATOM 1434 N N . ASP A 1 183 ? 19.340 22.249 0.109 1.00 69.12 183 ASP A N 1
ATOM 1435 C CA . ASP A 1 183 ? 18.954 21.218 -0.858 1.00 69.12 183 ASP A CA 1
ATOM 1436 C C . ASP A 1 183 ? 19.475 19.813 -0.472 1.00 69.12 183 ASP A C 1
ATOM 1438 O O . ASP A 1 183 ? 18.750 18.825 -0.560 1.00 69.12 183 ASP A O 1
ATOM 1442 N N . GLU A 1 184 ? 20.694 19.689 0.068 1.00 70.44 184 GLU A N 1
ATOM 1443 C CA . GLU A 1 184 ? 21.232 18.385 0.505 1.00 70.44 184 GLU A CA 1
ATOM 1444 C C . GLU A 1 184 ? 20.510 17.843 1.747 1.00 70.44 184 GLU A C 1
ATOM 1446 O O . GLU A 1 184 ? 20.286 16.634 1.871 1.00 70.44 184 GLU A O 1
ATOM 1451 N N . THR A 1 185 ? 20.095 18.734 2.652 1.00 71.62 185 THR A N 1
ATOM 1452 C CA . THR A 1 185 ? 19.316 18.349 3.839 1.00 71.62 185 THR A CA 1
ATOM 1453 C C . THR A 1 185 ? 17.926 17.839 3.445 1.00 71.62 185 THR A C 1
ATOM 1455 O O . THR A 1 185 ? 17.484 16.807 3.959 1.00 71.62 185 THR A O 1
ATOM 1458 N N . ASP A 1 186 ? 17.265 18.505 2.492 1.00 79.62 186 ASP A N 1
ATOM 1459 C CA . ASP A 1 186 ? 15.951 18.100 1.975 1.00 79.62 186 ASP A CA 1
ATOM 1460 C C . ASP A 1 186 ? 16.006 16.759 1.219 1.00 79.62 186 ASP A C 1
ATOM 1462 O O . ASP A 1 186 ? 15.187 15.857 1.441 1.00 79.62 186 ASP A O 1
ATOM 1466 N N . ARG A 1 187 ? 17.041 16.554 0.393 1.00 81.06 187 ARG A N 1
ATOM 1467 C CA . ARG A 1 187 ? 17.282 15.277 -0.305 1.00 81.06 187 ARG A CA 1
ATOM 1468 C C . ARG A 1 187 ? 17.489 14.121 0.665 1.00 81.06 187 ARG A C 1
ATOM 1470 O O . ARG A 1 187 ? 16.932 13.040 0.468 1.00 81.06 187 ARG A O 1
ATOM 1477 N N . HIS A 1 188 ? 18.264 14.340 1.724 1.00 82.19 188 HIS A N 1
ATOM 1478 C CA . HIS A 1 188 ? 18.509 13.328 2.745 1.00 82.19 188 HIS A CA 1
ATOM 1479 C C . HIS A 1 188 ? 17.226 12.963 3.508 1.00 82.19 188 HIS A C 1
ATOM 1481 O O . HIS A 1 188 ? 16.945 11.779 3.702 1.00 82.19 188 HIS A O 1
ATOM 1487 N N . GLY A 1 189 ? 16.412 13.959 3.878 1.00 84.19 189 GLY A N 1
ATOM 1488 C CA . GLY A 1 189 ? 15.089 13.731 4.469 1.00 84.19 189 GLY A CA 1
ATOM 1489 C C . GLY A 1 189 ? 14.159 12.958 3.530 1.00 84.19 189 GLY A C 1
ATOM 1490 O O . GLY A 1 189 ? 13.526 11.981 3.932 1.00 84.19 189 GLY A O 1
ATOM 1491 N N . THR A 1 190 ? 14.152 13.316 2.244 1.00 88.62 190 THR A N 1
ATOM 1492 C CA . THR A 1 190 ? 13.392 12.598 1.214 1.00 88.62 190 THR A CA 1
ATOM 1493 C C . THR A 1 190 ? 13.805 11.131 1.129 1.00 88.62 190 THR A C 1
ATOM 1495 O O . THR A 1 190 ? 12.943 10.255 1.064 1.00 88.62 190 THR A O 1
ATOM 1498 N N . LEU A 1 191 ? 15.105 10.838 1.135 1.00 88.94 191 LEU A N 1
ATOM 1499 C CA . LEU A 1 191 ? 15.599 9.470 1.025 1.00 88.94 191 LEU A CA 1
ATOM 1500 C C . LEU A 1 191 ? 15.211 8.620 2.240 1.00 88.94 191 LEU A C 1
ATOM 1502 O O . LEU A 1 191 ? 14.759 7.490 2.068 1.00 88.94 191 LEU A O 1
ATOM 1506 N N . LYS A 1 192 ? 15.296 9.183 3.449 1.00 89.19 192 LYS A N 1
ATOM 1507 C CA . LYS A 1 192 ? 14.809 8.536 4.676 1.00 89.19 192 LYS A CA 1
ATOM 1508 C C . LYS A 1 192 ? 13.325 8.200 4.604 1.00 89.19 192 LYS A C 1
ATOM 1510 O O . LYS A 1 192 ? 12.943 7.064 4.875 1.00 89.19 192 LYS A O 1
ATOM 1515 N N . ASN A 1 193 ? 12.504 9.139 4.134 1.00 90.94 193 ASN A N 1
ATOM 1516 C CA . ASN A 1 193 ? 11.073 8.901 3.947 1.00 90.94 193 ASN A CA 1
ATOM 1517 C C . ASN A 1 193 ? 10.805 7.764 2.946 1.00 90.94 193 ASN A C 1
ATOM 1519 O O . ASN A 1 193 ? 9.916 6.945 3.172 1.00 90.94 193 ASN A O 1
ATOM 1523 N N . LEU A 1 194 ? 11.592 7.669 1.867 1.00 93.38 194 LEU A N 1
ATOM 1524 C CA . LEU A 1 194 ? 11.489 6.566 0.904 1.00 93.38 194 LEU A CA 1
ATOM 1525 C C . LEU A 1 194 ? 11.905 5.219 1.517 1.00 93.38 194 LEU A C 1
ATOM 1527 O O . LEU A 1 194 ? 11.258 4.208 1.252 1.00 93.38 194 LEU A O 1
ATOM 1531 N N . VAL A 1 195 ? 12.945 5.189 2.356 1.00 93.81 195 VAL A N 1
ATOM 1532 C CA . VAL A 1 195 ? 13.367 3.975 3.081 1.00 93.81 195 VAL A CA 1
ATOM 1533 C C . VAL A 1 195 ? 12.290 3.525 4.074 1.00 93.81 195 VAL A C 1
ATOM 1535 O O . VAL A 1 195 ? 11.947 2.342 4.122 1.00 93.81 195 VAL A O 1
ATOM 1538 N N . ALA A 1 196 ? 11.686 4.451 4.817 1.00 93.94 196 ALA A N 1
ATOM 1539 C CA . ALA A 1 196 ? 10.570 4.135 5.702 1.00 93.94 196 ALA A CA 1
ATOM 1540 C C . ALA A 1 196 ? 9.354 3.608 4.919 1.00 93.94 196 ALA A C 1
ATOM 1542 O O . ALA A 1 196 ? 8.789 2.571 5.271 1.00 93.94 196 ALA A O 1
ATOM 1543 N N . GLU A 1 197 ? 8.994 4.252 3.803 1.00 94.88 197 GLU A N 1
ATOM 1544 C CA . GLU A 1 197 ? 7.922 3.787 2.914 1.00 94.88 197 GLU A CA 1
ATOM 1545 C C . GLU A 1 197 ? 8.223 2.391 2.339 1.00 94.88 197 GLU A C 1
ATOM 1547 O O . GLU A 1 197 ? 7.335 1.541 2.295 1.00 94.88 197 GLU A O 1
ATOM 1552 N N . TYR A 1 198 ? 9.477 2.092 1.989 1.00 96.25 198 TYR A N 1
ATOM 1553 C CA . TYR A 1 198 ? 9.900 0.742 1.609 1.00 96.25 198 TYR A CA 1
ATOM 1554 C C . TYR A 1 198 ? 9.604 -0.293 2.702 1.00 96.25 198 TYR A C 1
ATOM 1556 O O . TYR A 1 198 ? 9.008 -1.336 2.410 1.00 96.25 198 TYR A O 1
ATOM 1564 N N . TYR A 1 199 ? 9.971 -0.019 3.955 1.00 96.25 199 TYR A N 1
ATOM 1565 C CA . TYR A 1 199 ? 9.705 -0.939 5.061 1.00 96.25 199 TYR A CA 1
ATOM 1566 C C . TYR A 1 199 ? 8.203 -1.097 5.345 1.00 96.25 199 TYR A C 1
ATOM 1568 O O . TYR A 1 199 ? 7.756 -2.219 5.597 1.00 96.25 199 TYR A O 1
ATOM 1576 N N . LEU A 1 200 ? 7.398 -0.038 5.195 1.00 95.88 200 LEU A N 1
ATOM 1577 C CA . LEU A 1 200 ? 5.931 -0.127 5.255 1.00 95.88 200 LEU A CA 1
ATOM 1578 C C . LEU A 1 200 ? 5.358 -1.035 4.152 1.00 95.88 200 LEU A C 1
ATOM 1580 O O . LEU A 1 200 ? 4.455 -1.839 4.407 1.00 95.88 200 LEU A O 1
ATOM 1584 N N . LEU A 1 201 ? 5.902 -0.979 2.931 1.00 96.62 201 LEU A N 1
ATOM 1585 C CA . LEU A 1 201 ? 5.492 -1.878 1.846 1.00 96.62 201 LEU A CA 1
ATOM 1586 C C . LEU A 1 201 ? 5.957 -3.323 2.073 1.00 96.62 201 LEU A C 1
ATOM 1588 O O . LEU A 1 201 ? 5.194 -4.250 1.797 1.00 96.62 201 LEU A O 1
ATOM 1592 N N . ARG A 1 202 ? 7.159 -3.547 2.626 1.00 96.56 202 ARG A N 1
ATOM 1593 C CA . ARG A 1 202 ? 7.631 -4.888 3.036 1.00 96.56 202 ARG A CA 1
ATOM 1594 C C . ARG A 1 202 ? 6.734 -5.499 4.106 1.00 96.56 202 ARG A C 1
ATOM 1596 O O . ARG A 1 202 ? 6.403 -6.681 4.028 1.00 96.56 202 ARG A O 1
ATOM 1603 N N . LEU A 1 203 ? 6.314 -4.685 5.066 1.00 95.31 203 LEU A N 1
ATOM 1604 C CA . LEU A 1 203 ? 5.364 -5.054 6.106 1.00 95.31 203 LEU A CA 1
ATOM 1605 C C . LEU A 1 203 ? 4.004 -5.413 5.496 1.00 95.31 203 LEU A C 1
ATOM 1607 O O . LEU A 1 203 ? 3.491 -6.499 5.755 1.00 95.31 203 LEU A O 1
ATOM 1611 N N . THR A 1 204 ? 3.469 -4.574 4.606 1.00 94.69 204 THR A N 1
ATOM 1612 C CA . THR A 1 204 ? 2.209 -4.843 3.886 1.00 94.69 204 THR A CA 1
ATOM 1613 C C . THR A 1 204 ? 2.274 -6.152 3.094 1.00 94.69 204 THR A C 1
ATOM 1615 O O . THR A 1 204 ? 1.352 -6.966 3.147 1.00 94.69 204 THR A O 1
ATOM 1618 N N . TYR A 1 205 ? 3.381 -6.391 2.385 1.00 95.81 205 TYR A N 1
ATOM 1619 C CA . TYR A 1 205 ? 3.625 -7.637 1.659 1.00 95.81 205 TYR A CA 1
ATOM 1620 C C . TYR A 1 205 ? 3.630 -8.855 2.594 1.00 95.81 205 TYR A C 1
ATOM 1622 O O . TYR A 1 205 ? 2.974 -9.861 2.313 1.00 95.81 205 TYR A O 1
ATOM 1630 N N . ALA A 1 206 ? 4.340 -8.765 3.721 1.00 94.88 206 ALA A N 1
ATOM 1631 C CA . ALA A 1 206 ? 4.408 -9.830 4.715 1.00 94.88 206 ALA A CA 1
ATOM 1632 C C . ALA A 1 206 ? 3.022 -10.149 5.310 1.00 94.88 206 ALA A C 1
ATOM 1634 O O . ALA A 1 206 ? 2.661 -11.320 5.418 1.00 94.88 206 ALA A O 1
ATOM 1635 N N . TRP A 1 207 ? 2.193 -9.135 5.586 1.00 88.00 207 TRP A N 1
ATOM 1636 C CA . TRP A 1 207 ? 0.804 -9.336 6.022 1.00 88.00 207 TRP A CA 1
ATOM 1637 C C . TRP A 1 207 ? -0.056 -10.019 4.960 1.00 88.00 207 TRP A C 1
ATOM 1639 O O . TRP A 1 207 ? -0.730 -11.002 5.262 1.00 88.00 207 TRP A O 1
ATOM 1649 N N . LYS A 1 208 ? -0.008 -9.546 3.707 1.00 89.62 208 LYS A N 1
ATOM 1650 C CA . LYS A 1 208 ? -0.787 -10.123 2.595 1.00 89.62 208 LYS A CA 1
ATOM 1651 C C . LYS A 1 208 ? -0.374 -11.555 2.234 1.00 89.62 208 LYS A C 1
ATOM 1653 O O . LYS A 1 208 ? -1.141 -12.252 1.579 1.00 89.62 208 LYS A O 1
ATOM 1658 N N . THR A 1 209 ? 0.810 -11.995 2.658 1.00 92.50 209 THR A N 1
ATOM 1659 C CA . THR A 1 209 ? 1.320 -13.364 2.462 1.00 92.50 209 THR A CA 1
ATOM 1660 C C . THR A 1 209 ? 1.232 -14.235 3.717 1.00 92.50 209 THR A C 1
ATOM 1662 O O . THR A 1 209 ? 1.829 -15.308 3.755 1.00 92.50 209 THR A O 1
ATOM 1665 N N . ASP A 1 210 ? 0.491 -13.791 4.740 1.00 91.06 210 ASP A N 1
ATOM 1666 C CA . ASP A 1 210 ? 0.320 -14.486 6.022 1.00 91.06 210 ASP A CA 1
ATOM 1667 C C . ASP A 1 210 ? 1.648 -14.779 6.767 1.00 91.06 210 ASP A C 1
ATOM 1669 O O . ASP A 1 210 ? 1.752 -15.708 7.568 1.00 91.06 210 ASP A O 1
ATOM 1673 N N . ARG A 1 211 ? 2.680 -13.954 6.537 1.00 92.19 211 ARG A N 1
ATOM 1674 C CA . ARG A 1 211 ? 3.999 -14.002 7.194 1.00 92.19 211 ARG A CA 1
ATOM 1675 C C . ARG A 1 211 ? 4.110 -12.943 8.291 1.00 92.19 211 ARG A C 1
ATOM 1677 O O . ARG A 1 211 ? 4.870 -11.980 8.195 1.00 92.19 211 ARG A O 1
ATOM 1684 N N . TYR A 1 212 ? 3.311 -13.114 9.336 1.00 89.44 212 TYR A N 1
ATOM 1685 C CA . TYR A 1 212 ? 3.166 -12.146 10.432 1.00 89.44 212 TYR A CA 1
ATOM 1686 C C . TYR A 1 212 ? 4.458 -11.928 11.232 1.00 89.44 212 TYR A C 1
ATOM 1688 O O . TYR A 1 212 ? 4.738 -10.814 11.668 1.00 89.44 212 TYR A O 1
ATOM 1696 N N . ASP A 1 213 ? 5.277 -12.974 11.339 1.00 90.50 213 ASP A N 1
ATOM 1697 C CA . ASP A 1 213 ? 6.630 -12.945 11.899 1.00 90.50 213 ASP A CA 1
ATOM 1698 C C . ASP A 1 213 ? 7.519 -11.909 11.197 1.00 90.50 213 ASP A C 1
ATOM 1700 O O . ASP A 1 213 ? 8.171 -11.079 11.834 1.00 90.50 213 ASP A O 1
ATOM 1704 N N . LEU A 1 214 ? 7.507 -11.927 9.862 1.00 94.00 214 LEU A N 1
ATOM 1705 C CA . LEU A 1 214 ? 8.297 -11.007 9.052 1.00 94.00 214 LEU A CA 1
ATOM 1706 C C . LEU A 1 214 ? 7.767 -9.583 9.140 1.00 94.00 214 LEU A C 1
ATOM 1708 O O . LEU A 1 214 ? 8.544 -8.633 9.098 1.00 94.00 214 LEU A O 1
ATOM 1712 N N . ALA A 1 215 ? 6.458 -9.425 9.268 1.00 93.56 215 ALA A N 1
ATOM 1713 C CA . ALA A 1 215 ? 5.866 -8.112 9.383 1.00 93.56 215 ALA A CA 1
ATOM 1714 C C . ALA A 1 215 ? 6.209 -7.413 10.709 1.00 93.56 215 ALA A C 1
ATOM 1716 O O . ALA A 1 215 ? 6.519 -6.222 10.696 1.00 93.56 215 ALA A O 1
ATOM 1717 N N . ASP A 1 216 ? 6.233 -8.141 11.830 1.00 91.75 216 ASP A N 1
ATOM 1718 C CA . ASP A 1 216 ? 6.762 -7.616 13.095 1.00 91.75 216 ASP A CA 1
ATOM 1719 C C . ASP A 1 216 ? 8.253 -7.262 12.974 1.00 91.75 216 ASP A C 1
ATOM 1721 O O . ASP A 1 216 ? 8.673 -6.209 13.449 1.00 91.75 216 ASP A O 1
ATOM 1725 N N . HIS A 1 217 ? 9.049 -8.079 12.277 1.00 94.19 217 HIS A N 1
ATOM 1726 C CA . HIS A 1 217 ? 10.452 -7.756 12.001 1.00 94.19 217 HIS A CA 1
ATOM 1727 C C . HIS A 1 217 ? 10.616 -6.483 11.150 1.00 94.19 217 HIS A C 1
ATOM 1729 O O . HIS A 1 217 ? 11.493 -5.675 11.428 1.00 94.19 217 HIS A O 1
ATOM 1735 N N . PHE A 1 218 ? 9.798 -6.260 10.116 1.00 94.12 218 PHE A N 1
ATOM 1736 C CA . PHE A 1 218 ? 9.892 -5.021 9.331 1.00 94.12 218 PHE A CA 1
ATOM 1737 C C . PHE A 1 218 ? 9.413 -3.796 10.106 1.00 94.12 218 PHE A C 1
ATOM 1739 O O . PHE A 1 218 ? 9.937 -2.710 9.882 1.00 94.12 218 PHE A O 1
ATOM 1746 N N . PHE A 1 219 ? 8.490 -3.961 11.055 1.00 93.81 219 PHE A N 1
ATOM 1747 C CA . PHE A 1 219 ? 8.112 -2.874 11.952 1.00 93.81 219 PHE A CA 1
ATOM 1748 C C . PHE A 1 219 ? 9.304 -2.385 12.790 1.00 93.81 219 PHE A C 1
ATOM 1750 O O . PHE A 1 219 ? 9.479 -1.182 12.932 1.00 93.81 219 PHE A O 1
ATOM 1757 N N . THR A 1 220 ? 10.176 -3.279 13.279 1.00 93.12 220 THR A N 1
ATOM 1758 C CA . THR A 1 220 ? 11.360 -2.866 14.064 1.00 93.12 220 THR A CA 1
ATOM 1759 C C . THR A 1 220 ? 12.425 -2.132 13.246 1.00 93.12 220 THR A C 1
ATOM 1761 O O . THR A 1 220 ? 13.341 -1.551 13.824 1.00 93.12 220 THR A O 1
ATOM 1764 N N . LYS A 1 221 ? 12.319 -2.149 11.912 1.00 91.75 221 LYS A N 1
ATOM 1765 C CA . LYS A 1 221 ? 13.180 -1.380 11.003 1.00 91.75 221 LYS A CA 1
ATOM 1766 C C . LYS A 1 221 ? 12.694 0.052 10.783 1.00 91.75 221 LYS A C 1
ATOM 1768 O O . LYS A 1 221 ? 13.442 0.854 10.237 1.00 91.75 221 LYS A O 1
ATOM 1773 N N . LEU A 1 222 ? 11.466 0.376 11.188 1.00 90.62 222 LEU A N 1
ATOM 1774 C CA . LEU A 1 222 ? 10.939 1.732 11.089 1.00 90.62 222 LEU A CA 1
ATOM 1775 C C . LEU A 1 222 ? 11.536 2.607 12.191 1.00 90.62 222 LEU A C 1
ATOM 1777 O O . LEU A 1 222 ? 11.522 2.242 13.367 1.00 90.62 222 LEU A O 1
ATOM 1781 N N . ASN A 1 223 ? 12.014 3.788 11.811 1.00 86.12 223 ASN A N 1
ATOM 1782 C CA . ASN A 1 223 ? 12.415 4.814 12.759 1.00 86.12 223 ASN A CA 1
ATOM 1783 C C . ASN A 1 223 ? 11.189 5.666 13.128 1.00 86.12 223 ASN A C 1
ATOM 1785 O O . ASN A 1 223 ? 10.720 6.468 12.321 1.00 86.12 223 ASN A O 1
ATOM 1789 N N . LEU A 1 224 ? 10.649 5.460 14.334 1.00 83.19 224 LEU A N 1
ATOM 1790 C CA . LEU A 1 224 ? 9.436 6.147 14.795 1.00 83.19 224 LEU A CA 1
ATOM 1791 C C . LEU A 1 224 ? 9.628 7.670 14.891 1.00 83.19 224 LEU A C 1
ATOM 1793 O O . LEU A 1 224 ? 8.710 8.411 14.551 1.00 83.19 224 LEU A O 1
ATOM 1797 N N . ASP A 1 225 ? 10.822 8.133 15.267 1.00 82.06 225 ASP A N 1
ATOM 1798 C CA . ASP A 1 225 ? 11.126 9.564 15.403 1.00 82.06 225 ASP A CA 1
ATOM 1799 C C . ASP A 1 225 ? 11.136 10.269 14.035 1.00 82.06 225 ASP A C 1
ATOM 1801 O O . ASP A 1 225 ? 10.703 11.415 13.885 1.00 82.06 225 ASP A O 1
ATOM 1805 N N . GLU A 1 226 ? 11.604 9.567 13.000 1.00 80.62 226 GLU A N 1
ATOM 1806 C CA . GLU A 1 226 ? 11.567 10.068 11.622 1.00 80.62 226 GLU A CA 1
ATOM 1807 C C . GLU A 1 226 ? 10.140 10.087 11.069 1.00 80.62 226 GLU A C 1
ATOM 1809 O O . GLU A 1 226 ? 9.779 11.026 10.363 1.00 80.62 226 GLU A O 1
ATOM 1814 N N . MET A 1 227 ? 9.307 9.104 11.430 1.00 82.75 227 MET A N 1
ATOM 1815 C CA . MET A 1 227 ? 7.889 9.122 11.058 1.00 82.75 227 MET A CA 1
ATOM 1816 C C . MET A 1 227 ? 7.147 10.296 11.700 1.00 82.75 227 MET A C 1
ATOM 1818 O O . MET A 1 227 ? 6.392 10.965 11.003 1.00 82.75 227 MET A O 1
ATOM 1822 N N . ALA A 1 228 ? 7.428 10.608 12.968 1.00 83.88 228 ALA A N 1
ATOM 1823 C CA . ALA A 1 228 ? 6.855 11.766 13.660 1.00 83.88 228 ALA A CA 1
ATOM 1824 C C . ALA A 1 228 ? 7.217 13.103 12.984 1.00 83.88 228 ALA A C 1
ATOM 1826 O O . ALA A 1 228 ? 6.461 14.069 13.036 1.00 83.88 228 ALA A O 1
ATOM 1827 N N . SER A 1 229 ? 8.364 13.149 12.298 1.00 85.25 229 SER A N 1
ATOM 1828 C CA . SER A 1 229 ? 8.826 14.330 11.559 1.00 85.25 229 SER A CA 1
ATOM 1829 C C . SER A 1 229 ? 8.123 14.518 10.204 1.00 85.25 229 SER A C 1
ATOM 1831 O O . SER A 1 229 ? 8.334 15.534 9.541 1.00 85.25 229 SER A O 1
ATOM 1833 N N . SER A 1 230 ? 7.321 13.547 9.749 1.00 89.88 230 SER A N 1
ATOM 1834 C CA . SER A 1 230 ? 6.621 13.594 8.464 1.00 89.88 230 SER A CA 1
ATOM 1835 C C . SER A 1 230 ? 5.155 13.161 8.619 1.00 89.88 230 SER A C 1
ATOM 1837 O O . SER A 1 230 ? 4.862 11.965 8.535 1.00 89.88 230 SER A O 1
ATOM 1839 N N . PRO A 1 231 ? 4.211 14.118 8.736 1.00 91.81 231 PRO A N 1
ATOM 1840 C CA . PRO A 1 231 ? 2.779 13.827 8.890 1.00 91.81 231 PRO A CA 1
ATOM 1841 C C . PRO A 1 231 ? 2.235 12.881 7.812 1.00 91.81 231 PRO A C 1
ATOM 1843 O O . PRO A 1 231 ? 1.580 11.881 8.100 1.00 91.81 231 PRO A O 1
ATOM 1846 N N . ALA A 1 232 ? 2.622 13.107 6.552 1.00 91.06 232 ALA A N 1
ATOM 1847 C CA . ALA A 1 232 ? 2.218 12.256 5.436 1.00 91.06 232 ALA A CA 1
ATOM 1848 C C . ALA A 1 232 ? 2.728 10.806 5.556 1.00 91.06 232 ALA A C 1
ATOM 1850 O O . ALA A 1 232 ? 2.061 9.873 5.103 1.00 91.06 232 ALA A O 1
ATOM 1851 N N . LEU A 1 233 ? 3.919 10.592 6.123 1.00 91.69 233 LEU A N 1
ATOM 1852 C CA . LEU A 1 233 ? 4.458 9.252 6.354 1.00 91.69 233 LEU A CA 1
ATOM 1853 C C . LEU A 1 233 ? 3.776 8.584 7.553 1.00 91.69 233 LEU A C 1
ATOM 1855 O O . LEU A 1 233 ? 3.461 7.396 7.472 1.00 91.69 233 LEU A O 1
ATOM 1859 N N . ALA A 1 234 ? 3.512 9.339 8.620 1.00 93.94 234 ALA A N 1
ATOM 1860 C CA . ALA A 1 234 ? 2.779 8.873 9.791 1.00 93.94 234 ALA A CA 1
ATOM 1861 C C . ALA A 1 234 ? 1.365 8.392 9.425 1.00 93.94 234 ALA A C 1
ATOM 1863 O O . ALA A 1 234 ? 0.974 7.287 9.805 1.00 93.94 234 ALA A O 1
ATOM 1864 N N . GLU A 1 235 ? 0.634 9.143 8.598 1.00 93.94 235 GLU A N 1
ATOM 1865 C CA . GLU A 1 235 ? -0.680 8.725 8.094 1.00 93.94 235 GLU A CA 1
ATOM 1866 C C . GLU A 1 235 ? -0.604 7.473 7.225 1.00 93.94 235 GLU A C 1
ATOM 1868 O O . GLU A 1 235 ? -1.387 6.541 7.410 1.00 93.94 235 GLU A O 1
ATOM 1873 N N . LYS A 1 236 ? 0.370 7.400 6.307 1.00 92.69 236 LYS A N 1
ATOM 1874 C CA . LYS A 1 236 ? 0.597 6.187 5.506 1.00 92.69 236 LYS A CA 1
ATOM 1875 C C . LYS A 1 236 ? 0.898 4.975 6.389 1.00 92.69 236 LYS A C 1
ATOM 1877 O O . LYS A 1 236 ? 0.436 3.876 6.087 1.00 92.69 236 LYS A O 1
ATOM 1882 N N . ALA A 1 237 ? 1.684 5.152 7.450 1.00 94.88 237 ALA A N 1
ATOM 1883 C CA . ALA A 1 237 ? 1.981 4.091 8.404 1.00 94.88 237 ALA A CA 1
ATOM 1884 C C . ALA A 1 237 ? 0.713 3.658 9.148 1.00 94.88 237 ALA A C 1
ATOM 1886 O O . ALA A 1 237 ? 0.421 2.464 9.212 1.00 94.88 237 ALA A O 1
ATOM 1887 N N . ALA A 1 238 ? -0.074 4.618 9.637 1.00 95.62 238 ALA A N 1
ATOM 1888 C CA . ALA A 1 238 ? -1.340 4.360 10.307 1.00 95.62 238 ALA A CA 1
ATOM 1889 C C . ALA A 1 238 ? -2.336 3.609 9.411 1.00 95.62 238 ALA A C 1
ATOM 1891 O O . ALA A 1 238 ? -2.951 2.650 9.874 1.00 95.62 238 ALA A O 1
ATOM 1892 N N . ASP A 1 239 ? -2.443 3.975 8.131 1.00 94.81 239 ASP A N 1
ATOM 1893 C CA . ASP A 1 239 ? -3.277 3.290 7.134 1.00 94.81 239 ASP A CA 1
ATOM 1894 C C . ASP A 1 239 ? -2.849 1.823 6.951 1.00 94.81 239 ASP A C 1
ATOM 1896 O O . ASP A 1 239 ? -3.657 0.898 7.062 1.00 94.81 239 ASP A O 1
ATOM 1900 N N . VAL A 1 240 ? -1.545 1.581 6.778 1.00 93.94 240 VAL A N 1
ATOM 1901 C CA . VAL A 1 240 ? -0.990 0.223 6.653 1.00 93.94 240 VAL A CA 1
ATOM 1902 C C . VAL A 1 240 ? -1.234 -0.610 7.918 1.00 93.94 240 VAL A C 1
ATOM 1904 O O . VAL A 1 240 ? -1.584 -1.791 7.835 1.00 93.94 240 VAL A O 1
ATOM 1907 N N . PHE A 1 241 ? -1.054 -0.020 9.100 1.00 95.81 241 PHE A N 1
ATOM 1908 C CA . PHE A 1 241 ? -1.263 -0.703 10.378 1.00 95.81 241 PHE A CA 1
ATOM 1909 C C . PHE A 1 241 ? -2.744 -0.996 10.632 1.00 95.81 241 PHE A C 1
ATOM 1911 O O . PHE A 1 241 ? -3.083 -2.089 11.089 1.00 95.81 241 PHE A O 1
ATOM 1918 N N . HIS A 1 242 ? -3.629 -0.064 10.281 1.00 95.69 242 HIS A N 1
ATOM 1919 C CA . HIS A 1 242 ? -5.073 -0.258 10.305 1.00 95.69 242 HIS A CA 1
ATOM 1920 C C . HIS A 1 242 ? -5.496 -1.421 9.401 1.00 95.69 242 HIS A C 1
ATOM 1922 O O . HIS A 1 242 ? -6.244 -2.297 9.835 1.00 95.69 242 HIS A O 1
ATOM 1928 N N . GLU A 1 243 ? -4.975 -1.486 8.176 1.00 93.69 243 GLU A N 1
ATOM 1929 C CA . GLU A 1 243 ? -5.285 -2.568 7.241 1.00 93.69 243 GLU A CA 1
ATOM 1930 C C . GLU A 1 243 ? -4.839 -3.940 7.778 1.00 93.69 243 GLU A C 1
ATOM 1932 O O . GLU A 1 243 ? -5.598 -4.914 7.723 1.00 93.69 243 GLU A O 1
ATOM 1937 N N . ALA A 1 244 ? -3.646 -4.019 8.377 1.00 93.00 244 ALA A N 1
ATOM 1938 C CA . ALA A 1 244 ? -3.182 -5.231 9.054 1.00 93.00 244 ALA A CA 1
ATOM 1939 C C . ALA A 1 244 ? -4.114 -5.628 10.214 1.00 93.00 244 ALA A C 1
ATOM 1941 O O . ALA A 1 244 ? -4.511 -6.794 10.327 1.00 93.00 244 ALA A O 1
ATOM 1942 N N . ALA A 1 245 ? -4.517 -4.660 11.045 1.00 94.62 245 ALA A N 1
ATOM 1943 C CA . ALA A 1 245 ? -5.443 -4.886 12.150 1.00 94.62 245 ALA A CA 1
ATOM 1944 C C . ALA A 1 245 ? -6.807 -5.399 11.666 1.00 94.62 245 ALA A C 1
ATOM 1946 O O . ALA A 1 245 ? -7.336 -6.362 12.223 1.00 94.62 245 ALA A O 1
ATOM 1947 N N . ARG A 1 246 ? -7.347 -4.813 10.593 1.00 94.81 246 ARG A N 1
ATOM 1948 C CA . ARG A 1 246 ? -8.642 -5.172 10.002 1.00 94.81 246 ARG A CA 1
ATOM 1949 C C . ARG A 1 246 ? -8.671 -6.623 9.529 1.00 94.81 246 ARG A C 1
ATOM 1951 O O . ARG A 1 246 ? -9.630 -7.348 9.793 1.00 94.81 246 ARG A O 1
ATOM 1958 N N . ILE A 1 247 ? -7.607 -7.075 8.865 1.00 91.00 247 ILE A N 1
ATOM 1959 C CA . ILE A 1 247 ? -7.484 -8.464 8.399 1.00 91.00 247 ILE A CA 1
ATOM 1960 C C . ILE A 1 247 ? -7.426 -9.437 9.588 1.00 91.00 247 ILE A C 1
ATOM 1962 O O . ILE A 1 247 ? -8.099 -10.472 9.578 1.00 91.00 247 ILE A O 1
ATOM 1966 N N . LEU A 1 248 ? -6.653 -9.110 10.629 1.00 91.69 248 LEU A N 1
ATOM 1967 C CA . LEU A 1 248 ? -6.525 -9.937 11.834 1.00 91.69 248 LEU A CA 1
ATOM 1968 C C . LEU A 1 248 ? -7.824 -10.006 12.641 1.00 91.69 248 LEU A C 1
ATOM 1970 O O . LEU A 1 248 ? -8.202 -11.086 13.100 1.00 91.69 248 LEU A O 1
ATOM 1974 N N . ALA A 1 249 ? -8.530 -8.883 12.765 1.00 92.81 249 ALA A N 1
ATOM 1975 C CA . ALA A 1 249 ? -9.849 -8.808 13.380 1.00 92.81 249 ALA A CA 1
ATOM 1976 C C . ALA A 1 249 ? -10.862 -9.688 12.633 1.00 92.81 249 ALA A C 1
ATOM 1978 O O . ALA A 1 249 ? -11.566 -10.479 13.258 1.00 92.81 249 ALA A O 1
ATOM 1979 N N . GLY A 1 250 ? -10.847 -9.672 11.293 1.00 92.12 250 GLY A N 1
ATOM 1980 C CA . GLY A 1 250 ? -11.661 -10.577 10.472 1.00 92.12 250 GLY A CA 1
ATOM 1981 C C . GLY A 1 250 ? -11.378 -12.066 10.727 1.00 92.12 250 GLY A C 1
ATOM 1982 O O . GLY A 1 250 ? -12.287 -12.894 10.662 1.00 92.12 250 GLY A O 1
ATOM 1983 N N . LYS A 1 251 ? -10.136 -12.414 11.092 1.00 91.38 251 LYS A N 1
ATOM 1984 C CA . LYS A 1 251 ? -9.725 -13.763 11.533 1.00 91.38 251 LYS A CA 1
ATOM 1985 C C . LYS A 1 251 ? -9.942 -14.012 13.037 1.00 91.38 251 LYS A C 1
ATOM 1987 O O . LYS A 1 251 ? -9.616 -15.091 13.525 1.00 91.38 251 LYS A O 1
ATOM 1992 N N . LYS A 1 252 ? -10.507 -13.044 13.769 1.00 91.81 252 LYS A N 1
ATOM 1993 C CA . LYS A 1 252 ? -10.723 -13.045 15.229 1.00 91.81 252 LYS A CA 1
ATOM 1994 C C . LYS A 1 252 ? -9.439 -13.140 16.062 1.00 91.81 252 LYS A C 1
ATOM 1996 O O . LYS A 1 252 ? -9.483 -13.511 17.234 1.00 91.81 252 LYS A O 1
ATOM 2001 N N . PHE A 1 253 ? -8.292 -12.770 15.495 1.00 91.88 253 PHE A N 1
ATOM 2002 C CA . PHE A 1 253 ? -7.026 -12.662 16.223 1.00 91.88 253 PHE A CA 1
ATOM 2003 C C . PHE A 1 253 ? -6.937 -11.310 16.942 1.00 91.88 253 PHE A C 1
ATOM 2005 O O . PHE A 1 253 ? -6.113 -10.460 16.610 1.00 91.88 253 PHE A O 1
ATOM 2012 N N . TRP A 1 254 ? -7.815 -11.113 17.930 1.00 90.81 254 TRP A N 1
ATOM 2013 C CA . TRP A 1 254 ? -8.038 -9.823 18.590 1.00 90.81 254 TRP A CA 1
ATOM 2014 C C . TRP A 1 254 ? -6.802 -9.241 19.274 1.00 90.81 254 TRP A C 1
ATOM 2016 O O . TRP A 1 254 ? -6.581 -8.039 19.194 1.00 90.81 254 TRP A O 1
ATOM 2026 N N . GLU A 1 255 ? -5.965 -10.063 19.912 1.00 90.12 255 GLU A N 1
ATOM 2027 C CA . GLU A 1 255 ? -4.736 -9.573 20.555 1.00 90.12 255 GLU A CA 1
ATOM 2028 C C . GLU A 1 255 ? -3.761 -8.965 19.541 1.00 90.12 255 GLU A C 1
ATOM 2030 O O . GLU A 1 255 ? -3.216 -7.883 19.759 1.00 90.12 255 GLU A O 1
ATOM 2035 N N . ALA A 1 256 ? -3.569 -9.641 18.405 1.00 90.75 256 ALA A N 1
ATOM 2036 C CA . ALA A 1 256 ? -2.715 -9.148 17.335 1.00 90.75 256 ALA A CA 1
ATOM 2037 C C . ALA A 1 256 ? -3.339 -7.920 16.655 1.00 90.75 256 ALA A C 1
ATOM 2039 O O . ALA A 1 256 ? -2.638 -6.939 16.423 1.00 90.75 256 ALA A O 1
ATOM 2040 N N . ALA A 1 257 ? -4.651 -7.940 16.394 1.00 93.06 257 ALA A N 1
ATOM 2041 C CA . ALA A 1 257 ? -5.369 -6.799 15.827 1.00 93.06 257 ALA A CA 1
ATOM 2042 C C . ALA A 1 257 ? -5.232 -5.548 16.709 1.00 93.06 257 ALA A C 1
ATOM 2044 O O . ALA A 1 257 ? -4.838 -4.495 16.216 1.00 93.06 257 ALA A O 1
ATOM 2045 N N . ASN A 1 258 ? -5.444 -5.682 18.022 1.00 91.69 258 ASN A N 1
ATOM 2046 C CA . ASN A 1 258 ? -5.304 -4.583 18.977 1.00 91.69 258 ASN A CA 1
ATOM 2047 C C . ASN A 1 258 ? -3.885 -4.008 18.999 1.00 91.69 258 ASN A C 1
ATOM 2049 O O . ASN A 1 258 ? -3.728 -2.791 19.030 1.00 91.69 258 ASN A O 1
ATOM 2053 N N . ARG A 1 259 ? -2.852 -4.856 18.918 1.00 93.12 259 ARG A N 1
ATOM 2054 C CA . ARG A 1 259 ? -1.456 -4.402 18.823 1.00 93.12 259 ARG A CA 1
ATOM 2055 C C . ARG A 1 259 ? -1.216 -3.546 17.576 1.00 93.12 259 ARG A C 1
ATOM 2057 O O . ARG A 1 259 ? -0.516 -2.540 17.645 1.00 93.12 259 ARG A O 1
ATOM 2064 N N . TRP A 1 260 ? -1.781 -3.934 16.434 1.00 94.94 260 TRP A N 1
ATOM 2065 C CA . TRP A 1 260 ? -1.677 -3.146 15.202 1.00 94.94 260 TRP A CA 1
ATOM 2066 C C . TRP A 1 260 ? -2.492 -1.855 15.264 1.00 94.94 260 TRP A C 1
ATOM 2068 O O . TRP A 1 260 ? -2.001 -0.821 14.818 1.00 94.94 260 TRP A O 1
ATOM 2078 N N . CYS A 1 261 ? -3.669 -1.870 15.893 1.00 94.94 261 CYS A N 1
ATOM 2079 C CA . CYS A 1 261 ? -4.423 -0.652 16.184 1.00 94.94 261 CYS A CA 1
ATOM 2080 C C . CYS A 1 261 ? -3.631 0.312 17.075 1.00 94.94 261 CYS A C 1
ATOM 2082 O O . CYS A 1 261 ? -3.604 1.503 16.792 1.00 94.94 261 CYS A O 1
ATOM 2084 N N . GLU A 1 262 ? -2.961 -0.181 18.120 1.00 93.25 262 GLU A N 1
ATOM 2085 C CA . GLU A 1 262 ? -2.111 0.645 18.988 1.00 93.25 262 GLU A CA 1
ATOM 2086 C C . GLU A 1 262 ? -0.981 1.302 18.192 1.00 93.25 262 GLU A C 1
ATOM 2088 O O . GLU A 1 262 ? -0.798 2.510 18.288 1.00 93.25 262 GLU A O 1
ATOM 2093 N N . ARG A 1 263 ? -0.295 0.545 17.325 1.00 94.69 263 ARG A N 1
ATOM 2094 C CA . ARG A 1 263 ? 0.725 1.100 16.418 1.00 94.69 263 ARG A CA 1
ATOM 2095 C C . ARG A 1 263 ? 0.152 2.168 15.483 1.00 94.69 263 ARG A C 1
ATOM 2097 O O . ARG A 1 263 ? 0.803 3.183 15.265 1.00 94.69 263 ARG A O 1
ATOM 2104 N N . ALA A 1 264 ? -1.049 1.950 14.944 1.00 95.12 264 ALA A N 1
ATOM 2105 C CA . ALA A 1 264 ? -1.724 2.908 14.068 1.00 95.12 264 ALA A CA 1
ATOM 2106 C C . ALA A 1 264 ? -2.062 4.214 14.798 1.00 95.12 264 ALA A C 1
ATOM 2108 O O . ALA A 1 264 ? -1.800 5.295 14.281 1.00 95.12 264 ALA A O 1
ATOM 2109 N N . VAL A 1 265 ? -2.591 4.112 16.019 1.00 92.50 265 VAL A N 1
ATOM 2110 C CA . VAL A 1 265 ? -2.892 5.272 16.866 1.00 92.50 265 VAL A CA 1
ATOM 2111 C C . VAL A 1 265 ? -1.616 6.021 17.237 1.00 92.50 265 VAL A C 1
ATOM 2113 O O . VAL A 1 265 ? -1.566 7.228 17.047 1.00 92.50 265 VAL A O 1
ATOM 2116 N N . SER A 1 266 ? -0.567 5.322 17.682 1.00 93.00 266 SER A N 1
ATOM 2117 C CA . SER A 1 266 ? 0.710 5.957 18.025 1.00 93.00 266 SER A CA 1
ATOM 2118 C C . SER A 1 266 ? 1.365 6.662 16.838 1.00 93.00 266 SER A C 1
ATOM 2120 O O . SER A 1 266 ? 2.019 7.678 17.036 1.00 93.00 266 SER A O 1
ATOM 2122 N N . ALA A 1 267 ? 1.192 6.153 15.614 1.00 93.31 267 ALA A N 1
ATOM 2123 C CA . ALA A 1 267 ? 1.661 6.847 14.419 1.00 93.31 267 ALA A CA 1
ATOM 2124 C C . ALA A 1 267 ? 0.912 8.175 14.217 1.00 93.31 267 ALA A C 1
ATOM 2126 O O . ALA A 1 267 ? 1.556 9.201 14.030 1.00 93.31 267 ALA A O 1
ATOM 2127 N N . LEU A 1 268 ? -0.421 8.189 14.327 1.00 92.06 268 LEU A N 1
ATOM 2128 C CA . LEU A 1 268 ? -1.208 9.426 14.205 1.00 92.06 268 LEU A CA 1
ATOM 2129 C C . LEU A 1 268 ? -0.913 10.427 15.330 1.00 92.06 268 LEU A C 1
ATOM 2131 O O . LEU A 1 268 ? -0.746 11.607 15.064 1.00 92.06 268 LEU A O 1
ATOM 2135 N N . GLU A 1 269 ? -0.805 9.954 16.572 1.00 90.69 269 GLU A N 1
ATOM 2136 C CA . GLU A 1 269 ? -0.545 10.790 17.756 1.00 90.69 269 GLU A CA 1
ATOM 2137 C C . GLU A 1 269 ? 0.899 11.314 17.822 1.00 90.69 269 GLU A C 1
ATOM 2139 O O . GLU A 1 269 ? 1.220 12.123 18.690 1.00 90.69 269 GLU A O 1
ATOM 2144 N N . SER A 1 270 ? 1.778 10.863 16.922 1.00 90.00 270 SER A N 1
ATOM 2145 C CA . SER A 1 270 ? 3.146 11.382 16.813 1.00 90.00 270 SER A CA 1
ATOM 2146 C C . SER A 1 270 ? 3.238 12.727 16.085 1.00 90.00 270 SER A C 1
ATOM 2148 O O . SER A 1 270 ? 4.293 13.360 16.118 1.00 90.00 270 SER A O 1
ATOM 2150 N N . CYS A 1 271 ? 2.145 13.169 15.458 1.00 89.00 271 CYS A N 1
ATOM 2151 C CA . CYS A 1 271 ? 2.031 14.452 14.776 1.00 89.00 271 CYS A CA 1
ATOM 2152 C C . CYS A 1 271 ? 0.857 15.258 15.352 1.00 89.00 271 CYS A C 1
ATOM 2154 O O . CYS A 1 271 ? -0.106 14.690 15.871 1.00 89.00 271 CYS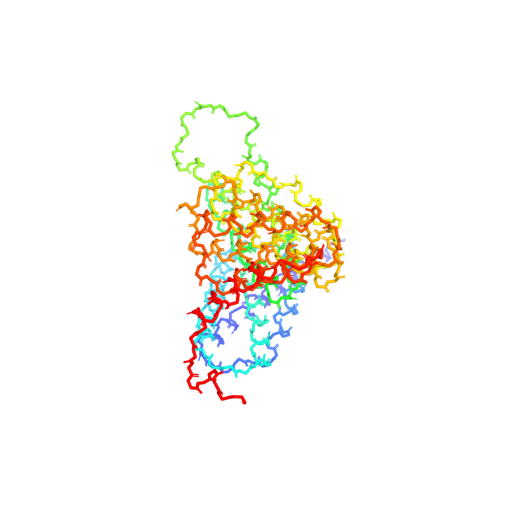 A O 1
ATOM 2156 N N . GLU A 1 272 ? 0.926 16.584 15.235 1.00 87.50 272 GLU A N 1
ATOM 2157 C CA . GLU A 1 272 ? -0.186 17.463 15.605 1.00 87.50 272 GLU A CA 1
ATOM 2158 C C . GLU A 1 272 ? -1.364 17.261 14.643 1.00 87.50 272 GLU A C 1
ATOM 2160 O O . GLU A 1 272 ? -1.178 17.052 13.441 1.00 87.50 272 GLU A O 1
ATOM 2165 N N . LEU A 1 273 ? -2.592 17.326 15.162 1.00 84.69 273 LEU A N 1
ATOM 2166 C CA . LEU A 1 273 ? -3.800 17.041 14.382 1.00 84.69 273 LEU A CA 1
ATOM 2167 C C . LEU A 1 273 ? -3.979 18.023 13.213 1.00 84.69 273 LEU A C 1
ATOM 2169 O O . LEU A 1 273 ? -4.519 17.646 12.177 1.00 84.69 273 LEU A O 1
ATOM 2173 N N . GLU A 1 274 ? -3.527 19.266 13.374 1.00 87.56 274 GLU A N 1
ATOM 2174 C CA . GLU A 1 274 ? -3.589 20.321 12.362 1.00 87.56 274 GLU A CA 1
ATOM 2175 C C . GLU A 1 274 ? -2.663 20.071 11.165 1.00 87.56 274 GLU A C 1
ATOM 2177 O O . GLU A 1 274 ? -2.939 20.571 10.072 1.00 87.56 274 GLU A O 1
ATOM 2182 N N . ASP A 1 275 ? -1.591 19.301 11.365 1.00 89.94 275 ASP A N 1
ATOM 2183 C CA . ASP A 1 275 ? -0.630 18.950 10.316 1.00 89.94 275 ASP A CA 1
ATOM 2184 C C . ASP A 1 275 ? -1.055 17.700 9.530 1.00 89.94 275 ASP A C 1
ATOM 2186 O O . ASP A 1 275 ? -0.511 17.416 8.456 1.00 89.94 275 ASP A O 1
ATOM 2190 N N . LEU A 1 276 ? -2.025 16.950 10.060 1.00 90.06 276 LEU A N 1
ATOM 2191 C CA . LEU A 1 276 ? -2.598 15.781 9.411 1.00 90.06 276 LEU A CA 1
ATOM 2192 C C . LEU A 1 276 ? -3.618 16.178 8.336 1.00 90.06 276 LEU A C 1
ATOM 2194 O O . LEU A 1 276 ? -4.235 17.246 8.343 1.00 90.06 276 LEU A O 1
ATOM 2198 N N . SER A 1 277 ? -3.833 15.277 7.387 1.00 92.31 277 SER A N 1
ATOM 2199 C CA . SER A 1 277 ? -4.844 15.423 6.357 1.00 92.31 277 SER A CA 1
ATOM 2200 C C . SER A 1 277 ? -6.257 15.354 6.941 1.00 92.31 277 SER A C 1
ATOM 2202 O O . SER A 1 277 ? -6.517 14.780 8.001 1.00 92.31 277 SER A O 1
ATOM 2204 N N . HIS A 1 278 ? -7.216 15.876 6.177 1.00 89.75 278 HIS A N 1
ATOM 2205 C CA . HIS A 1 278 ? -8.638 15.812 6.520 1.00 89.75 278 HIS A CA 1
ATOM 2206 C C . HIS A 1 278 ? -9.194 14.384 6.698 1.00 89.75 278 HIS A C 1
ATOM 2208 O O . HIS A 1 278 ? -10.256 14.228 7.299 1.00 89.75 278 HIS A O 1
ATOM 2214 N N . ASP A 1 279 ? -8.489 13.361 6.203 1.00 90.12 279 ASP A N 1
ATOM 2215 C CA . ASP A 1 279 ? -8.893 11.957 6.298 1.00 90.12 279 ASP A CA 1
ATOM 2216 C C . ASP A 1 279 ? -8.403 11.291 7.595 1.00 90.12 279 ASP A C 1
ATOM 2218 O O . ASP A 1 279 ? -8.947 10.264 8.011 1.00 90.12 279 ASP A O 1
ATOM 2222 N N . ALA A 1 280 ? -7.413 11.870 8.285 1.00 91.44 280 ALA A N 1
ATOM 2223 C CA . ALA A 1 280 ? -6.845 11.286 9.500 1.00 91.44 280 ALA A CA 1
ATOM 2224 C C . ALA A 1 280 ? -7.880 11.058 10.624 1.00 91.44 280 ALA A C 1
ATOM 2226 O O . ALA A 1 280 ? -7.856 9.988 11.246 1.00 91.44 280 ALA A O 1
ATOM 2227 N N . PRO A 1 281 ? -8.849 11.964 10.869 1.00 91.19 281 PRO A N 1
ATOM 2228 C CA . PRO A 1 281 ? -9.932 11.703 11.814 1.00 91.19 281 PRO A CA 1
ATOM 2229 C C . PRO A 1 281 ? -10.830 10.512 11.430 1.00 91.19 281 PRO A C 1
ATOM 2231 O O . PRO A 1 281 ? -11.277 9.769 12.308 1.00 91.19 281 PRO A O 1
ATOM 2234 N N . GLU A 1 282 ? -11.082 10.289 10.136 1.00 92.12 282 GLU A N 1
ATOM 2235 C CA . GLU A 1 282 ? -11.852 9.131 9.654 1.00 92.12 282 GLU A CA 1
ATOM 2236 C C . GLU A 1 282 ? -11.056 7.831 9.812 1.00 92.12 282 GLU A C 1
ATOM 2238 O O . GLU A 1 282 ? -11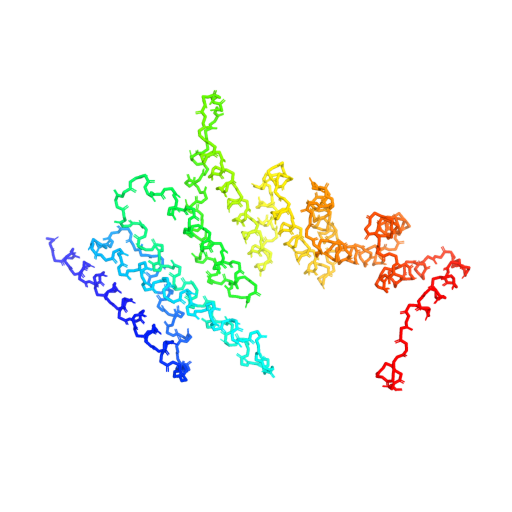.602 6.811 10.241 1.00 92.12 282 GLU A O 1
ATOM 2243 N N . LEU A 1 283 ? -9.745 7.871 9.566 1.00 94.12 283 LEU A N 1
ATOM 2244 C CA . LEU A 1 283 ? -8.856 6.747 9.848 1.00 94.12 283 LEU A CA 1
ATOM 2245 C C . LEU A 1 283 ? -8.831 6.420 11.352 1.00 94.12 283 LEU A C 1
ATOM 2247 O O . LEU A 1 283 ? -8.969 5.256 11.739 1.00 94.12 283 LEU A O 1
ATOM 2251 N N . ARG A 1 284 ? -8.748 7.434 12.226 1.00 93.81 284 ARG A N 1
ATOM 2252 C CA . ARG A 1 284 ? -8.812 7.254 13.688 1.00 93.81 284 ARG A CA 1
ATOM 2253 C C . ARG A 1 284 ? -10.139 6.640 14.137 1.00 93.81 284 ARG A C 1
ATOM 2255 O O . ARG A 1 284 ? -10.151 5.797 15.046 1.00 93.81 284 ARG A O 1
ATOM 2262 N N . LEU A 1 285 ? -11.242 7.036 13.503 1.00 93.81 285 LEU A N 1
ATOM 2263 C CA . LEU A 1 285 ? -12.567 6.465 13.726 1.00 93.81 285 LEU A CA 1
ATOM 2264 C C . LEU A 1 285 ? -12.599 4.977 13.341 1.00 93.81 285 LEU A C 1
ATOM 2266 O O . LEU A 1 285 ? -13.034 4.154 14.149 1.00 93.81 285 LEU A O 1
ATOM 2270 N N . ALA A 1 286 ? -12.081 4.621 12.163 1.00 95.19 286 ALA A N 1
ATOM 2271 C CA . ALA A 1 286 ? -12.019 3.237 11.689 1.00 95.19 286 ALA A CA 1
ATOM 2272 C C . ALA A 1 286 ? -11.171 2.337 12.608 1.00 95.19 286 ALA A C 1
ATOM 2274 O O . ALA A 1 286 ? -11.618 1.261 13.011 1.00 95.19 286 ALA A O 1
ATOM 2275 N N . ILE A 1 287 ? -9.993 2.815 13.033 1.00 95.50 287 ILE A N 1
ATOM 2276 C CA . ILE A 1 287 ? -9.122 2.101 13.980 1.00 95.50 287 ILE A CA 1
ATOM 2277 C C . ILE A 1 287 ? -9.840 1.861 15.313 1.00 95.50 287 ILE A C 1
ATOM 2279 O O . ILE A 1 287 ? -9.788 0.759 15.859 1.00 95.50 287 ILE A O 1
ATOM 2283 N N . THR A 1 288 ? -10.543 2.874 15.828 1.00 93.62 288 THR A N 1
ATOM 2284 C CA . THR A 1 288 ? -11.315 2.745 17.075 1.00 93.62 288 THR A CA 1
ATOM 2285 C C . THR A 1 288 ? -12.411 1.698 16.951 1.00 93.62 288 THR A C 1
ATOM 2287 O O . THR A 1 288 ? -12.604 0.924 17.885 1.00 93.62 288 THR A O 1
ATOM 2290 N N . GLY A 1 289 ? -13.079 1.624 15.796 1.00 93.50 289 GLY A N 1
ATOM 2291 C CA . GLY A 1 289 ? -14.085 0.602 15.514 1.00 93.50 289 GLY A CA 1
ATOM 2292 C C . GLY A 1 289 ? -13.568 -0.818 15.733 1.00 93.50 289 GLY A C 1
ATOM 2293 O O . GLY A 1 289 ? -14.204 -1.592 16.445 1.00 93.50 289 GLY A O 1
ATOM 2294 N N . ILE A 1 290 ? -12.375 -1.128 15.216 1.00 93.81 290 ILE A N 1
ATOM 2295 C CA . ILE A 1 290 ? -11.744 -2.446 15.393 1.00 93.81 290 ILE A CA 1
ATOM 2296 C C . ILE A 1 290 ? -11.454 -2.727 16.874 1.00 93.81 290 ILE A C 1
ATOM 2298 O O . ILE A 1 290 ? -11.723 -3.826 17.363 1.00 93.81 290 ILE A O 1
ATOM 2302 N N . VAL A 1 291 ? -10.931 -1.737 17.606 1.00 91.50 291 VAL A N 1
ATOM 2303 C CA . VAL A 1 291 ? -10.626 -1.895 19.038 1.00 91.50 291 VAL A CA 1
ATOM 2304 C C . VAL A 1 291 ? -11.902 -2.124 19.846 1.00 91.50 291 VAL A C 1
ATOM 2306 O O . VAL A 1 291 ? -11.938 -3.022 20.686 1.00 91.50 291 VAL A O 1
ATOM 2309 N N . VAL A 1 292 ? -12.961 -1.351 19.584 1.00 91.31 292 VAL A N 1
ATOM 2310 C CA . VAL A 1 292 ? -14.263 -1.511 20.248 1.00 91.31 292 VAL A CA 1
ATOM 2311 C C . VAL A 1 292 ? -14.818 -2.908 19.983 1.00 91.31 292 VAL A C 1
ATOM 2313 O O . VAL A 1 292 ? -15.199 -3.589 20.932 1.00 91.31 292 VAL A O 1
ATOM 2316 N N . GLU A 1 293 ? -14.797 -3.380 18.736 1.00 90.88 293 GLU A N 1
ATOM 2317 C CA . GLU A 1 293 ? -15.251 -4.730 18.387 1.00 90.88 293 GLU A CA 1
ATOM 2318 C C . GLU A 1 293 ? -14.465 -5.810 19.151 1.00 90.88 293 GLU A C 1
ATOM 2320 O O . GLU A 1 293 ? -15.059 -6.697 19.773 1.00 90.88 293 GLU A O 1
ATOM 2325 N N . GLY A 1 294 ? -13.136 -5.688 19.209 1.00 88.75 294 GLY A N 1
ATOM 2326 C CA . GLY A 1 294 ? -12.281 -6.599 19.970 1.00 88.75 294 GLY A CA 1
ATOM 2327 C C . GLY A 1 294 ? -12.512 -6.550 21.484 1.00 88.75 294 GLY A C 1
ATOM 2328 O O . GLY A 1 294 ? -12.426 -7.580 22.162 1.00 88.75 294 GLY A O 1
ATOM 2329 N N . CYS A 1 295 ? -12.838 -5.379 22.034 1.00 87.19 295 CYS A N 1
ATOM 2330 C CA . CYS A 1 295 ? -13.234 -5.222 23.433 1.00 87.19 295 CYS A CA 1
ATOM 2331 C C . CYS A 1 295 ? -14.611 -5.832 23.720 1.00 87.19 295 CYS A C 1
ATOM 2333 O O . CYS A 1 295 ? -14.809 -6.382 24.797 1.00 87.19 295 CYS A O 1
ATOM 2335 N N . LEU A 1 296 ? -15.557 -5.767 22.783 1.00 85.69 296 LEU A N 1
ATOM 2336 C CA . LEU A 1 296 ? -16.879 -6.381 22.938 1.00 85.69 296 LEU A CA 1
ATOM 2337 C C . LEU A 1 296 ? -16.822 -7.907 22.815 1.00 85.69 296 LEU A C 1
ATOM 2339 O O . LEU A 1 296 ? -17.534 -8.606 23.537 1.00 85.69 296 LEU A O 1
ATOM 2343 N N . ALA A 1 297 ? -15.935 -8.428 21.964 1.00 85.62 297 ALA A N 1
ATOM 2344 C CA . ALA A 1 297 ? -15.704 -9.863 21.819 1.00 85.62 297 ALA A CA 1
ATOM 2345 C C . ALA A 1 297 ? -15.141 -10.513 23.098 1.00 85.62 297 ALA A C 1
ATOM 2347 O O . ALA A 1 297 ? -15.391 -11.690 23.356 1.00 85.62 297 ALA A O 1
ATOM 2348 N N . ASN A 1 298 ? -14.406 -9.752 23.914 1.00 75.81 298 ASN A N 1
ATOM 2349 C CA . ASN A 1 298 ? -13.804 -10.215 25.160 1.00 75.81 298 ASN A CA 1
ATOM 2350 C C . ASN A 1 298 ? -14.507 -9.542 26.346 1.00 75.81 298 ASN A C 1
ATOM 2352 O O . ASN A 1 298 ? -14.220 -8.393 26.653 1.00 75.81 298 ASN A O 1
ATOM 2356 N N . SER A 1 299 ? -15.410 -10.239 27.046 1.00 68.62 299 SER A N 1
ATOM 2357 C CA . SER A 1 299 ? -16.344 -9.673 28.048 1.00 68.62 299 SER A CA 1
ATOM 2358 C C . SER A 1 299 ? -15.728 -9.094 29.348 1.00 68.62 299 SER A C 1
ATOM 2360 O O . SER A 1 299 ? -16.390 -9.055 30.389 1.00 68.62 299 SER A O 1
ATOM 2362 N N . ASN A 1 300 ? -14.498 -8.588 29.313 1.00 75.50 300 ASN A N 1
ATOM 2363 C CA . ASN A 1 300 ? -13.779 -7.964 30.417 1.00 75.50 300 ASN A CA 1
ATOM 2364 C C . ASN A 1 300 ? -14.219 -6.500 30.640 1.00 75.50 300 ASN A C 1
ATOM 2366 O O . ASN A 1 300 ? -14.206 -5.678 29.724 1.00 75.50 300 ASN A O 1
ATOM 2370 N N . ALA A 1 301 ? -14.554 -6.153 31.886 1.00 74.69 301 ALA A N 1
ATOM 2371 C CA . ALA A 1 301 ? -14.945 -4.797 32.274 1.00 74.69 301 ALA A CA 1
ATOM 2372 C C . ALA A 1 301 ? -13.857 -3.739 32.000 1.00 74.69 301 ALA A C 1
ATOM 2374 O O . ALA A 1 301 ? -14.187 -2.633 31.578 1.00 74.69 301 ALA A O 1
ATOM 2375 N N . GLY A 1 302 ? -12.573 -4.081 32.161 1.00 79.62 302 GLY A N 1
ATOM 2376 C CA . GLY A 1 302 ? -11.464 -3.163 31.879 1.00 79.62 302 GLY A CA 1
ATOM 2377 C C . GLY A 1 302 ? -11.342 -2.808 30.393 1.00 79.62 302 GLY A C 1
ATOM 2378 O O . GLY A 1 302 ? -11.080 -1.657 30.048 1.00 79.62 302 GLY A O 1
ATOM 2379 N N . LEU A 1 303 ? -11.612 -3.770 29.503 1.00 79.00 303 LEU A N 1
ATOM 2380 C CA . LEU A 1 303 ? -11.624 -3.540 28.055 1.00 79.00 303 LEU A CA 1
ATOM 2381 C C . LEU A 1 303 ? -12.806 -2.660 27.634 1.00 79.00 303 LEU A C 1
ATOM 2383 O O . LEU A 1 303 ? -12.652 -1.798 26.774 1.00 79.00 303 LEU A O 1
ATOM 2387 N N . ARG A 1 304 ? -13.965 -2.805 28.289 1.00 80.19 304 ARG A N 1
ATOM 2388 C CA . ARG A 1 304 ? -15.120 -1.924 28.053 1.00 80.19 304 ARG A CA 1
ATOM 2389 C C . ARG A 1 304 ? -14.850 -0.481 28.469 1.00 80.19 304 ARG A C 1
ATOM 2391 O O . ARG A 1 304 ? -15.170 0.426 27.708 1.00 80.19 304 ARG A O 1
ATOM 2398 N N . GLN A 1 305 ? -14.222 -0.259 29.626 1.00 85.31 305 GLN A N 1
ATOM 2399 C CA . GLN A 1 305 ? -13.844 1.096 30.039 1.00 85.31 305 GLN A CA 1
ATOM 2400 C C . GLN A 1 305 ? -12.849 1.720 29.053 1.00 85.31 305 GLN A C 1
ATOM 2402 O O . GLN A 1 305 ? -13.000 2.876 28.671 1.00 85.31 305 GLN A O 1
ATOM 2407 N N . ARG A 1 306 ? -11.866 0.939 28.584 1.00 85.38 306 ARG A N 1
ATOM 2408 C CA . ARG A 1 306 ? -10.933 1.383 27.540 1.00 85.38 306 ARG A CA 1
ATOM 2409 C C . ARG A 1 306 ? -11.670 1.796 26.262 1.00 85.38 306 ARG A C 1
ATOM 2411 O O . ARG A 1 306 ? -11.381 2.858 25.722 1.00 85.38 306 ARG A O 1
ATOM 2418 N N . ALA A 1 307 ? -12.622 0.988 25.800 1.00 86.88 307 ALA A N 1
ATOM 2419 C CA . ALA A 1 307 ? -13.435 1.293 24.625 1.00 86.88 307 ALA A CA 1
ATOM 2420 C C . ALA A 1 307 ? -14.251 2.587 24.805 1.00 86.88 307 ALA A C 1
ATOM 2422 O O . ALA A 1 307 ? -14.320 3.402 23.889 1.00 86.88 307 ALA A O 1
ATOM 2423 N N . MET A 1 308 ? -14.799 2.819 26.001 1.00 87.81 308 MET A N 1
ATOM 2424 C CA . MET A 1 308 ? -15.527 4.048 26.319 1.00 87.81 308 MET A CA 1
ATOM 2425 C C . MET A 1 308 ? -14.626 5.289 26.279 1.00 87.81 308 MET A C 1
ATOM 2427 O O . MET A 1 308 ? -14.975 6.278 25.640 1.00 87.81 308 MET A O 1
ATOM 2431 N N . ASN A 1 309 ? -13.431 5.208 26.873 1.00 89.31 309 ASN A N 1
ATOM 2432 C CA . ASN A 1 309 ? -12.459 6.303 26.850 1.00 89.31 309 ASN A CA 1
ATOM 2433 C C . ASN A 1 309 ? -12.046 6.669 25.410 1.00 89.31 309 ASN A C 1
ATOM 2435 O O . ASN A 1 309 ? -11.861 7.842 25.097 1.00 89.31 309 ASN A O 1
ATOM 2439 N N . LEU A 1 310 ? -11.923 5.682 24.514 1.00 87.88 310 LEU A N 1
ATOM 2440 C CA . LEU A 1 310 ? -11.612 5.928 23.099 1.00 87.88 310 LEU A CA 1
ATOM 2441 C C . LEU A 1 310 ? -12.740 6.677 22.376 1.00 87.88 310 LEU A C 1
ATOM 2443 O O . LEU A 1 310 ? -12.468 7.537 21.541 1.00 87.88 310 LEU A O 1
ATOM 2447 N N . ILE A 1 311 ? -14.000 6.381 22.701 1.00 90.06 311 ILE A N 1
ATOM 2448 C CA . ILE A 1 311 ? -15.146 7.127 22.165 1.00 90.06 311 ILE A CA 1
ATOM 2449 C C . ILE A 1 311 ? -15.116 8.572 22.655 1.00 90.06 311 ILE A C 1
ATOM 2451 O O . ILE A 1 311 ? -15.287 9.487 21.856 1.00 90.06 311 ILE A O 1
ATOM 2455 N N . GLU A 1 312 ? -14.851 8.789 23.941 1.00 89.94 312 GLU A N 1
ATOM 2456 C CA . GLU A 1 312 ? -14.752 10.137 24.507 1.00 89.94 312 GLU A CA 1
ATOM 2457 C C . GLU A 1 312 ? -13.631 10.952 23.850 1.00 89.94 312 GLU A C 1
ATOM 2459 O O . GLU A 1 312 ? -13.822 12.132 23.556 1.00 89.94 312 GLU A O 1
ATOM 2464 N N . GLN A 1 313 ? -12.493 10.324 23.539 1.00 86.81 313 GLN A N 1
ATOM 2465 C CA . GLN A 1 313 ? -11.420 10.945 22.757 1.00 86.81 313 GLN A CA 1
ATOM 2466 C C . GLN A 1 313 ? -11.870 11.326 21.339 1.00 86.81 313 GLN A C 1
ATOM 2468 O O . GLN A 1 313 ? -11.581 12.433 20.894 1.00 86.81 313 GLN A O 1
ATOM 2473 N N . LEU A 1 314 ? -12.613 10.469 20.630 1.00 88.50 314 LEU A N 1
ATOM 2474 C CA . LEU A 1 314 ? -13.160 10.813 19.308 1.00 88.50 314 LEU A CA 1
ATOM 2475 C C . LEU A 1 314 ? -14.144 11.991 19.374 1.00 88.50 314 LEU A C 1
ATOM 2477 O O . LEU A 1 314 ? -14.138 12.862 18.504 1.00 88.50 314 LEU A O 1
ATOM 2481 N N . GLU A 1 315 ? -14.997 12.028 20.398 1.00 88.50 315 GLU A N 1
ATOM 2482 C CA . GLU A 1 315 ? -15.988 13.094 20.567 1.00 88.50 315 GLU A CA 1
ATOM 2483 C C . GLU A 1 315 ? -15.340 14.437 20.931 1.00 88.50 315 GLU A C 1
ATOM 2485 O O . GLU A 1 315 ? -15.788 15.469 20.431 1.00 88.50 315 GLU A O 1
ATOM 2490 N N . SER A 1 316 ? -14.304 14.417 21.776 1.00 87.00 316 SER A N 1
ATOM 2491 C CA . SER A 1 316 ? -13.647 15.618 22.308 1.00 87.00 316 SER A CA 1
ATOM 2492 C C . SER A 1 316 ? -12.486 16.112 21.444 1.00 87.00 316 SER A C 1
ATOM 2494 O O . SER A 1 316 ? -12.517 17.253 20.996 1.00 87.00 316 SER A O 1
ATOM 2496 N N . ALA A 1 317 ? -11.486 15.268 21.183 1.00 79.88 317 ALA A N 1
ATOM 2497 C CA . ALA A 1 317 ? -10.251 15.661 20.506 1.00 79.88 317 ALA A CA 1
ATOM 2498 C C . ALA A 1 317 ? -10.420 15.766 18.984 1.00 79.88 317 ALA A C 1
ATOM 2500 O O . ALA A 1 317 ? -9.874 16.669 18.364 1.00 79.88 317 ALA A O 1
ATOM 2501 N N . TYR A 1 318 ? -11.229 14.889 18.384 1.00 79.38 318 TYR A N 1
ATOM 2502 C CA . TYR A 1 318 ? -11.435 14.845 16.929 1.00 79.38 318 TYR A CA 1
ATOM 2503 C C . TYR A 1 318 ? -12.741 15.516 16.477 1.00 79.38 318 TYR A C 1
ATOM 2505 O O . TYR A 1 318 ? -13.068 15.500 15.293 1.00 79.38 318 TYR A O 1
ATOM 2513 N N . SER A 1 319 ? -13.516 16.095 17.404 1.00 83.06 319 SER A N 1
ATOM 2514 C CA . SER A 1 319 ? -14.815 16.732 17.123 1.00 83.06 319 SER A CA 1
ATOM 2515 C C . SER A 1 319 ? -15.817 15.830 16.373 1.00 83.06 319 SER A C 1
ATOM 2517 O O . SER A 1 319 ? -16.704 16.312 15.666 1.00 83.06 319 SER A O 1
ATOM 2519 N N . MET A 1 320 ? -15.738 14.504 16.557 1.00 84.50 320 MET A N 1
ATOM 2520 C CA . MET A 1 320 ? -16.553 13.516 15.828 1.00 84.50 320 MET A CA 1
ATOM 2521 C C . MET A 1 320 ? -17.896 13.189 16.498 1.00 84.50 320 MET A C 1
ATOM 2523 O O . MET A 1 320 ? -18.560 12.212 16.148 1.00 84.50 320 MET A O 1
ATOM 2527 N N . SER A 1 321 ? -18.354 14.025 17.431 1.00 81.12 321 SER A N 1
ATOM 2528 C CA . SER A 1 321 ? -19.587 13.804 18.204 1.00 81.12 321 SER A CA 1
ATOM 2529 C C . SER A 1 321 ? -20.859 13.698 17.350 1.00 81.12 321 SER A C 1
ATOM 2531 O O . SER A 1 321 ? -21.835 13.070 17.774 1.00 81.12 321 SER A O 1
ATOM 2533 N N . ASN A 1 322 ? -20.843 14.269 16.142 1.00 83.25 322 ASN A N 1
ATOM 2534 C CA . ASN A 1 322 ? -21.955 14.244 15.193 1.00 83.25 322 ASN A CA 1
ATOM 2535 C C . ASN A 1 322 ? -21.933 13.047 14.226 1.00 83.25 322 ASN A C 1
ATOM 2537 O O . ASN A 1 322 ? -22.871 12.882 13.446 1.00 83.25 322 ASN A O 1
ATOM 2541 N N . ARG A 1 323 ? -20.900 12.196 14.262 1.00 87.62 323 ARG A N 1
ATOM 2542 C CA . ARG A 1 323 ? -20.815 11.014 13.394 1.00 87.62 323 ARG A CA 1
ATOM 2543 C C . ARG A 1 323 ? -21.670 9.882 13.964 1.00 87.62 323 ARG A C 1
ATOM 2545 O O . ARG A 1 323 ? -21.456 9.441 15.091 1.00 87.62 323 ARG A O 1
ATOM 2552 N N . MET A 1 324 ? -22.583 9.345 13.151 1.00 88.31 324 MET A N 1
ATOM 2553 C CA . MET A 1 324 ? -23.443 8.215 13.535 1.00 88.31 324 MET A CA 1
ATOM 2554 C C . MET A 1 324 ? -22.636 6.997 14.009 1.00 88.31 324 MET A C 1
ATOM 2556 O O . MET A 1 324 ? -23.028 6.335 14.964 1.00 88.31 324 MET A O 1
ATOM 2560 N N . ALA A 1 325 ? -21.486 6.724 13.385 1.00 88.81 325 ALA A N 1
ATOM 2561 C CA . ALA A 1 325 ? -20.613 5.614 13.764 1.00 88.81 325 ALA A CA 1
ATOM 2562 C C . ALA A 1 325 ? -20.132 5.708 15.224 1.00 88.81 325 ALA A C 1
ATOM 2564 O O . ALA A 1 325 ? -20.132 4.703 15.930 1.00 88.81 325 ALA A O 1
ATOM 2565 N N . VAL A 1 326 ? -19.798 6.912 15.706 1.00 91.38 326 VAL A N 1
ATOM 2566 C CA . VAL A 1 326 ? -19.391 7.141 17.104 1.00 91.38 326 VAL A CA 1
ATOM 2567 C C . VAL A 1 326 ? -20.553 6.849 18.052 1.00 91.38 326 VAL A C 1
ATOM 2569 O O . VAL A 1 326 ? -20.397 6.106 19.022 1.00 91.38 326 VAL A O 1
ATOM 2572 N N . THR A 1 327 ? -21.745 7.364 17.734 1.00 89.44 327 THR A N 1
ATOM 2573 C CA . THR A 1 327 ? -22.954 7.118 18.529 1.00 89.44 327 THR A CA 1
ATOM 2574 C C . THR A 1 327 ? -23.320 5.625 18.562 1.00 89.44 327 THR A C 1
ATOM 2576 O O . THR A 1 327 ? -23.653 5.0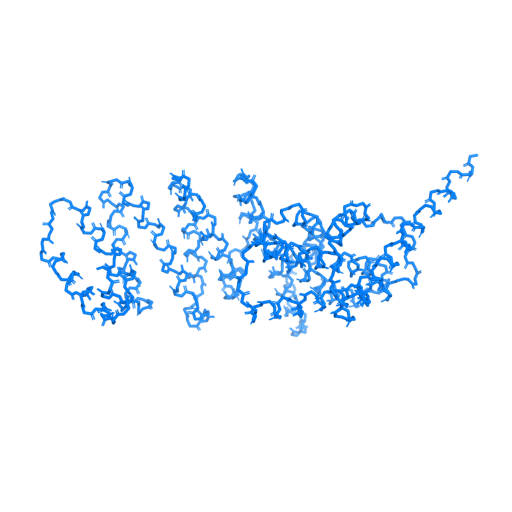99 19.624 1.00 89.44 327 THR A O 1
ATOM 2579 N N . LEU A 1 328 ? -23.200 4.920 17.431 1.00 90.56 328 LEU A N 1
ATOM 2580 C CA . LEU A 1 328 ? -23.457 3.481 17.324 1.00 90.56 328 LEU A CA 1
ATOM 2581 C C . LEU A 1 328 ? -22.486 2.646 18.163 1.00 90.56 328 LEU A C 1
ATOM 2583 O O . LEU A 1 328 ? -22.927 1.756 18.887 1.00 90.56 328 LEU A O 1
ATOM 2587 N N . MET A 1 329 ? -21.184 2.941 18.116 1.00 92.00 329 MET A N 1
ATOM 2588 C CA . MET A 1 329 ? -20.200 2.245 18.953 1.00 92.00 329 MET A CA 1
ATOM 2589 C C . MET A 1 329 ? -20.495 2.446 20.441 1.00 92.00 329 MET A C 1
ATOM 2591 O O . MET A 1 329 ? -20.444 1.494 21.220 1.00 92.00 329 MET A O 1
ATOM 2595 N N . ARG A 1 330 ? -20.879 3.666 20.843 1.00 91.94 330 ARG A N 1
ATOM 2596 C CA . ARG A 1 330 ? -21.247 3.962 22.236 1.00 91.94 330 ARG A CA 1
ATOM 2597 C C . ARG A 1 330 ? -22.452 3.136 22.668 1.00 91.94 330 ARG A C 1
ATOM 2599 O O . ARG A 1 330 ? -22.431 2.528 23.735 1.00 91.94 330 ARG A O 1
ATOM 2606 N N . PHE A 1 331 ? -23.473 3.069 21.817 1.00 90.69 331 PHE A N 1
ATOM 2607 C CA . PHE A 1 331 ? -24.648 2.237 22.049 1.00 90.69 331 PHE A CA 1
ATOM 2608 C C . PHE A 1 331 ? -24.275 0.758 22.225 1.00 90.69 331 PHE A C 1
ATOM 2610 O O . PHE A 1 331 ? -24.700 0.133 23.194 1.00 90.69 331 PHE A O 1
ATOM 2617 N N . GLN A 1 332 ? -23.433 0.207 21.344 1.00 89.62 332 GLN A N 1
ATOM 2618 C CA . GLN A 1 332 ? -22.983 -1.188 21.427 1.00 89.62 332 GLN A CA 1
ATOM 2619 C C . GLN A 1 332 ? -22.265 -1.496 22.749 1.00 89.62 332 GLN A C 1
ATOM 2621 O O . GLN A 1 332 ? -22.522 -2.537 23.354 1.00 89.62 332 GLN A O 1
ATOM 2626 N N . ILE A 1 333 ? -21.409 -0.586 23.227 1.00 89.38 333 ILE A N 1
ATOM 2627 C CA . ILE A 1 333 ? -20.732 -0.735 24.523 1.00 89.38 333 ILE A CA 1
ATOM 2628 C C . ILE A 1 333 ? -21.739 -0.737 25.669 1.00 89.38 333 ILE A C 1
ATOM 2630 O O . ILE A 1 333 ? -21.689 -1.640 26.502 1.00 89.38 333 ILE A O 1
ATOM 2634 N N . LEU A 1 334 ? -22.667 0.224 25.700 1.00 89.44 334 LEU A N 1
ATOM 2635 C CA . LEU A 1 334 ? -23.682 0.311 26.755 1.00 89.44 334 LEU A CA 1
ATOM 2636 C C . LEU A 1 334 ? -24.567 -0.938 26.799 1.00 89.44 334 LEU A C 1
ATOM 2638 O O . LEU A 1 334 ? -24.823 -1.468 27.877 1.00 89.44 334 LEU A O 1
ATOM 2642 N N . MET A 1 335 ? -24.963 -1.456 25.634 1.00 88.00 335 MET A N 1
ATOM 2643 C CA . MET A 1 335 ? -25.758 -2.682 25.526 1.00 88.00 335 MET A CA 1
ATOM 2644 C C . MET A 1 335 ? -25.012 -3.935 26.007 1.00 88.00 335 MET A C 1
ATOM 2646 O O . MET A 1 335 ? -25.646 -4.913 26.401 1.00 88.00 335 MET A O 1
ATOM 2650 N N . ALA A 1 336 ? -23.677 -3.919 25.995 1.00 85.12 336 ALA A N 1
ATOM 2651 C CA . ALA A 1 336 ? -22.842 -5.015 26.483 1.00 85.12 336 ALA A CA 1
ATOM 2652 C C . ALA A 1 336 ? -22.530 -4.934 27.991 1.00 85.12 336 ALA A C 1
ATOM 2654 O O . ALA A 1 336 ? -21.953 -5.873 28.549 1.00 85.12 336 ALA A O 1
ATOM 2655 N N . VAL A 1 337 ? -22.875 -3.832 28.667 1.00 82.44 337 VAL A N 1
ATOM 2656 C CA . VAL A 1 337 ? -22.685 -3.669 30.115 1.00 82.44 337 VAL A CA 1
ATOM 2657 C C . VAL A 1 337 ? -23.875 -4.260 30.872 1.00 82.44 337 VAL A C 1
ATOM 2659 O O . VAL A 1 337 ? -25.033 -4.008 30.549 1.00 82.44 337 VAL A O 1
ATOM 2662 N N . GLN A 1 338 ? -23.583 -5.025 31.926 1.00 77.81 338 GLN A N 1
ATOM 2663 C CA . GLN A 1 338 ? -24.581 -5.473 32.893 1.00 77.81 338 GLN A CA 1
ATOM 2664 C C . GLN A 1 338 ? -24.208 -4.992 34.305 1.00 77.81 338 GLN A C 1
ATOM 2666 O O . GLN A 1 338 ? -23.047 -5.153 34.695 1.00 77.81 338 GLN A O 1
ATOM 2671 N N . PRO A 1 339 ? -25.164 -4.445 35.082 1.00 82.44 339 PRO A N 1
ATOM 2672 C CA . PRO A 1 339 ? -26.552 -4.152 34.704 1.00 82.44 339 PRO A CA 1
ATOM 2673 C C . PRO A 1 339 ? -26.665 -2.962 33.734 1.00 82.44 339 PRO A C 1
ATOM 2675 O O . PRO A 1 339 ? -25.843 -2.047 33.762 1.00 82.44 339 PRO A O 1
ATOM 2678 N N . LEU A 1 340 ? -27.705 -2.977 32.895 1.00 84.00 340 LEU A N 1
ATOM 2679 C CA . LEU A 1 340 ? -27.983 -1.913 31.927 1.00 84.00 340 LEU A CA 1
ATOM 2680 C C . LEU A 1 340 ? -28.354 -0.608 32.641 1.00 84.00 340 LEU A C 1
ATOM 2682 O O . LEU A 1 340 ? -29.294 -0.569 33.436 1.00 84.00 340 LEU A O 1
ATOM 2686 N N . GLN A 1 341 ? -27.655 0.472 32.303 1.00 87.44 341 GLN A N 1
ATOM 2687 C CA . GLN A 1 341 ? -28.014 1.828 32.715 1.00 87.44 341 GLN A CA 1
ATOM 2688 C C . GLN A 1 341 ? -28.982 2.417 31.680 1.00 87.44 341 GLN A C 1
ATOM 2690 O O . GLN A 1 341 ? -28.566 3.012 30.689 1.00 87.44 341 GLN A O 1
ATOM 2695 N N . LEU A 1 342 ? -30.288 2.212 31.891 1.00 86.75 342 LEU A N 1
ATOM 2696 C CA . LEU A 1 342 ? -31.351 2.615 30.952 1.00 86.75 342 LEU A CA 1
ATOM 2697 C C . LEU A 1 342 ? -31.275 4.097 30.550 1.00 86.75 342 LEU A C 1
ATOM 2699 O O . LEU A 1 342 ? -31.435 4.412 29.378 1.00 86.75 342 LEU A O 1
ATOM 2703 N N . ALA A 1 343 ? -30.944 4.986 31.490 1.00 89.81 343 ALA A N 1
ATOM 2704 C CA . ALA A 1 343 ? -30.825 6.420 31.221 1.00 89.81 343 ALA A CA 1
ATOM 2705 C C . ALA A 1 343 ? -29.747 6.748 30.169 1.00 89.81 343 ALA A C 1
ATOM 2707 O O . ALA A 1 343 ? -29.969 7.589 29.296 1.00 89.81 343 ALA A O 1
ATOM 2708 N N . ASP A 1 344 ? -28.600 6.063 30.219 1.00 87.50 344 ASP A N 1
ATOM 2709 C CA . ASP A 1 344 ? -27.507 6.271 29.265 1.00 87.50 344 ASP A CA 1
ATOM 2710 C C . ASP A 1 344 ? -27.875 5.731 27.880 1.00 87.50 344 ASP A C 1
ATOM 2712 O O . ASP A 1 344 ? -27.587 6.358 26.857 1.00 87.50 344 ASP A O 1
ATOM 2716 N N . VAL A 1 345 ? -28.556 4.581 27.843 1.00 88.69 345 VAL A N 1
ATOM 2717 C CA . VAL A 1 345 ? -29.057 3.975 26.603 1.00 88.69 345 VAL A CA 1
ATOM 2718 C C . VAL A 1 345 ? -30.096 4.884 25.944 1.00 88.69 345 VAL A C 1
ATOM 2720 O O . VAL A 1 345 ? -29.986 5.162 24.749 1.00 88.69 345 VAL A O 1
ATOM 2723 N N . ASP A 1 346 ? -31.050 5.410 26.714 1.00 89.50 346 ASP A N 1
ATOM 2724 C CA . ASP A 1 346 ? -32.088 6.324 26.229 1.00 89.50 346 ASP A CA 1
ATOM 2725 C C . ASP A 1 346 ? -31.484 7.612 25.655 1.00 89.50 346 ASP A C 1
ATOM 2727 O O . ASP A 1 346 ? -31.875 8.069 24.576 1.00 89.50 346 ASP A O 1
ATOM 2731 N N . ALA A 1 347 ? -30.482 8.182 26.331 1.00 90.56 347 ALA A N 1
ATOM 2732 C CA . ALA A 1 347 ? -29.792 9.381 25.866 1.00 90.56 347 ALA A CA 1
ATOM 2733 C C . ALA A 1 347 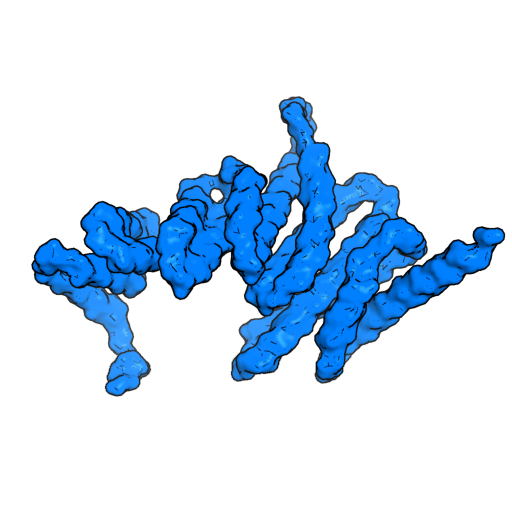? -29.083 9.155 24.519 1.00 90.56 347 ALA A C 1
ATOM 2735 O O . ALA A 1 347 ? -29.178 9.994 23.611 1.00 90.56 347 ALA A O 1
ATOM 2736 N N . VAL A 1 348 ? -28.401 8.014 24.366 1.00 89.75 348 VAL A N 1
ATOM 2737 C CA . VAL A 1 348 ? -27.713 7.643 23.122 1.00 89.75 348 VAL A CA 1
ATOM 2738 C C . VAL A 1 348 ? -28.714 7.352 22.004 1.00 89.75 348 VAL A C 1
ATOM 2740 O O . VAL A 1 348 ? -28.553 7.876 20.902 1.00 89.75 348 VAL A O 1
ATOM 2743 N N . MET A 1 349 ? -29.794 6.621 22.282 1.00 88.94 349 MET A N 1
ATOM 2744 C CA . MET A 1 349 ? -30.870 6.363 21.318 1.00 88.94 349 MET A CA 1
ATOM 2745 C C . MET A 1 349 ? -31.522 7.659 20.832 1.00 88.94 349 MET A C 1
ATOM 2747 O O . MET A 1 349 ? -31.696 7.861 19.630 1.00 88.94 349 MET A O 1
ATOM 2751 N N . ALA A 1 350 ? -31.814 8.592 21.740 1.00 88.44 350 ALA A N 1
ATOM 2752 C CA . ALA A 1 350 ? -32.350 9.897 21.373 1.00 88.44 350 ALA A CA 1
ATOM 2753 C C . ALA A 1 350 ? -31.372 10.690 20.486 1.00 88.44 350 ALA A C 1
ATOM 2755 O O . ALA A 1 350 ? -31.800 11.381 19.559 1.00 88.44 350 ALA A O 1
ATOM 2756 N N . LYS A 1 351 ? -30.057 10.584 20.733 1.00 87.38 351 LYS A N 1
ATOM 2757 C CA . LYS A 1 351 ? -29.018 11.177 19.874 1.00 87.38 351 LYS A CA 1
ATOM 2758 C C . LYS A 1 351 ? -29.005 10.532 18.483 1.00 87.38 351 LYS A C 1
ATOM 2760 O O . LYS A 1 351 ? -28.982 11.268 17.500 1.00 87.38 351 LYS A O 1
ATOM 2765 N N . MET A 1 352 ? -29.106 9.204 18.388 1.00 87.44 352 MET A N 1
ATOM 2766 C CA . MET A 1 352 ? -29.192 8.486 17.107 1.00 87.44 352 MET A CA 1
ATOM 2767 C C . MET A 1 352 ? -30.419 8.908 16.299 1.00 87.44 352 MET A C 1
ATOM 2769 O O . MET A 1 352 ? -30.294 9.217 15.119 1.00 87.44 352 MET A O 1
ATOM 2773 N N . ILE A 1 353 ? -31.592 8.991 16.934 1.00 85.81 353 ILE A N 1
ATOM 2774 C CA . ILE A 1 353 ? -32.833 9.419 16.269 1.00 85.81 353 ILE A CA 1
ATOM 2775 C C . ILE A 1 353 ? -32.687 10.838 15.705 1.00 85.81 353 ILE A C 1
ATOM 2777 O O . ILE A 1 353 ? -33.106 11.092 14.582 1.00 85.81 353 ILE A O 1
ATOM 2781 N N . ARG A 1 354 ? -32.048 11.758 16.444 1.00 85.25 354 ARG A N 1
ATOM 2782 C CA . ARG A 1 354 ? -31.794 13.128 15.961 1.00 85.25 354 ARG A CA 1
ATOM 2783 C C . ARG A 1 354 ? -30.793 13.193 14.804 1.00 85.25 354 ARG A C 1
ATOM 2785 O O . ARG A 1 354 ? -30.908 14.078 13.966 1.00 85.25 354 ARG A O 1
ATOM 2792 N N . GLN A 1 355 ? -29.803 12.302 14.779 1.00 84.50 355 GLN A N 1
ATOM 2793 C CA . GLN A 1 355 ? -28.784 12.242 13.723 1.00 84.50 355 GLN A CA 1
ATOM 2794 C C . GLN A 1 355 ? -29.271 11.501 12.467 1.00 84.50 355 GLN A C 1
ATOM 2796 O O . GLN A 1 355 ? -28.749 11.728 11.376 1.00 84.50 355 GLN A O 1
ATOM 2801 N N . GLY A 1 356 ? -30.250 10.607 12.607 1.00 76.31 356 GLY A N 1
ATOM 2802 C CA . GLY A 1 356 ? -30.848 9.870 11.502 1.00 76.31 356 GLY A CA 1
ATOM 2803 C C . GLY A 1 356 ? -31.678 10.786 10.607 1.00 76.31 356 GLY A C 1
ATOM 2804 O O . GLY A 1 356 ? -32.808 11.134 10.938 1.00 76.31 356 GLY A O 1
ATOM 2805 N N . VAL A 1 357 ? -31.141 11.155 9.444 1.00 65.88 357 VAL A N 1
ATOM 2806 C CA . VAL A 1 357 ? -31.919 11.851 8.413 1.00 65.88 357 VAL A CA 1
ATOM 2807 C C . VAL A 1 357 ? -32.840 10.834 7.743 1.00 65.88 357 VAL A C 1
ATOM 2809 O O . VAL A 1 357 ? -32.412 10.063 6.885 1.00 65.88 357 VAL A O 1
ATOM 2812 N N . LEU A 1 358 ? -34.114 10.829 8.135 1.00 60.16 358 LEU A N 1
ATOM 2813 C CA . LEU A 1 358 ? -35.149 10.062 7.448 1.00 60.16 358 LEU A CA 1
ATOM 2814 C C . LEU A 1 358 ? -35.385 10.700 6.073 1.00 60.16 358 LEU A C 1
ATOM 2816 O O . LEU A 1 358 ? -35.968 11.774 5.957 1.00 60.16 358 LEU A O 1
ATOM 2820 N N . THR A 1 359 ? -34.894 10.051 5.024 1.00 63.12 359 THR A N 1
ATOM 2821 C CA . THR A 1 359 ? -35.186 10.403 3.629 1.00 63.12 359 THR A CA 1
ATOM 2822 C C . THR A 1 359 ? -36.168 9.391 3.041 1.00 63.12 359 THR A C 1
ATOM 2824 O O . THR A 1 359 ? -36.171 8.229 3.443 1.00 63.12 359 THR A O 1
ATOM 2827 N N . ASP A 1 360 ? -36.947 9.770 2.022 1.00 58.47 360 ASP A N 1
ATOM 2828 C CA . ASP A 1 360 ? -37.858 8.840 1.321 1.00 58.47 360 ASP A CA 1
ATOM 2829 C C . ASP A 1 360 ? -37.155 7.571 0.793 1.00 58.47 360 ASP A C 1
ATOM 2831 O O . ASP A 1 360 ? -37.792 6.538 0.595 1.00 58.47 360 ASP A O 1
ATOM 2835 N N . LYS A 1 361 ? -35.832 7.629 0.571 1.00 58.88 361 LYS A N 1
ATOM 2836 C CA . LYS A 1 361 ? -34.994 6.478 0.194 1.00 58.88 361 LYS A CA 1
ATOM 2837 C C . LYS A 1 361 ? -34.604 5.580 1.373 1.00 58.88 361 LYS A C 1
ATOM 2839 O O . LYS A 1 361 ? -34.371 4.401 1.157 1.00 58.88 361 LYS A O 1
ATOM 2844 N N . SER A 1 362 ? -34.512 6.123 2.586 1.00 54.88 362 SER A N 1
ATOM 2845 C CA . SER A 1 362 ? -34.169 5.373 3.808 1.00 54.88 362 SER A CA 1
ATOM 2846 C C . SER A 1 362 ? -35.398 4.883 4.581 1.00 54.88 362 SER A C 1
ATOM 2848 O O . SER A 1 362 ? -35.257 4.023 5.440 1.00 54.88 362 SER A O 1
ATOM 2850 N N . PHE A 1 363 ? -36.599 5.377 4.252 1.00 50.34 363 PHE A N 1
ATOM 2851 C CA . PHE A 1 363 ? -37.867 4.935 4.850 1.00 50.34 363 PHE A CA 1
ATOM 2852 C C . PHE A 1 363 ? -38.590 3.835 4.051 1.00 50.34 363 PHE A C 1
ATOM 2854 O O . PHE A 1 363 ? -39.460 3.154 4.588 1.00 50.34 363 PHE A O 1
ATOM 2861 N N . LYS A 1 364 ? -38.254 3.646 2.767 1.00 39.38 364 LYS A N 1
ATOM 2862 C CA . LYS A 1 364 ? -38.797 2.559 1.937 1.00 39.38 364 LYS A CA 1
ATOM 2863 C C . LYS A 1 364 ? -38.024 1.263 2.194 1.00 39.38 364 LYS A C 1
ATOM 2865 O O . LYS A 1 364 ? -37.135 0.913 1.420 1.00 39.38 364 LYS A O 1
ATOM 2870 N N . THR A 1 365 ? -38.389 0.567 3.266 1.00 41.69 365 THR A N 1
ATOM 2871 C CA . THR A 1 365 ? -38.098 -0.862 3.460 1.00 41.69 365 THR A CA 1
ATOM 2872 C C . THR A 1 365 ? -39.395 -1.591 3.729 1.00 41.69 365 THR A C 1
ATOM 2874 O O . THR A 1 365 ? -40.186 -1.059 4.540 1.00 41.69 365 THR A O 1
#

Secondary structure (DSSP, 8-state):
--HHHHHHHHHHHHHHHHHHHHHHHHHHHHHTTPPPPTTHHHHHHHHHHHH-SPPTTS--TTTHHHHHHHHHHHHHHHHHHHHHHHTSPP-HHHHHHHHHHHHHHHHHHHHHHHHHHTT---SSSHHHHHHHHHHHHHHHHHHHHHTT-HHHHHHHHHHHHHHHHHHHHTS-SS-------HHHHHHHHHHHHHHHHHHHHHHHHHHHTT-HHHHHHHHTTS-HHHHHT-HHHHHHHHHHHHHHHHHHHHTT-HHHHHHHHHHHHHHHTTS-GGGS-TTHHHHHHHHHHHHHHHHHHS--HHHHHHHHHHHHHHHHTS-GGG-HHHHHHHHHHHHHSSS--HHHHHHHHHHHHHH----HHHH--

Organism: NCBI:txid574655

Foldseek 3Di:
DPPVVVVVLVVLVVLVVVLLVLLVVVLVCLVVVPPDDPCLLVVLVVNLVVCPDHPLPRPCPPVLVSLLVSLVSLLVSLVVVVVVVVVDDDDPVVVLSSLSSSLSSLLSSLSSNVNSLSNDPDDPVNLVSLLVSLVSLLVSLVSCLVSVVLVSNVRSLVVNVVSLVVLVVVDDPDPPPDPDDPVVVVSNLSSLLSNLSSLLSQLSSCLSVVNNVVNVVSVVVHDLLSLLVPQVSLQSQLVSLLVSLVVCVVVVVLVSSVVSLVSSVSSNVSYDPVNHDPCSLVSLLSSLVSQLSSLLVPLDPVSLVVSVVSLVCSCPVVVCVLPLSSLVSQLSSQVSDPPRPVVSNVVSVVSNVVSDDDDPVNPPD

Radius of gyration: 25.42 Å; chains: 1; bounding box: 76×47×66 Å

InterPro domains:
  IPR013940 Meiosis specific protein Spo22/ZIP4/TEX11 [PF08631] (205-364)
  IPR039057 Sporulation-specific protein 22/ZIP4 [PTHR40375] (10-364)

Sequence (365 aa):
MAPLKSVKRDAIDR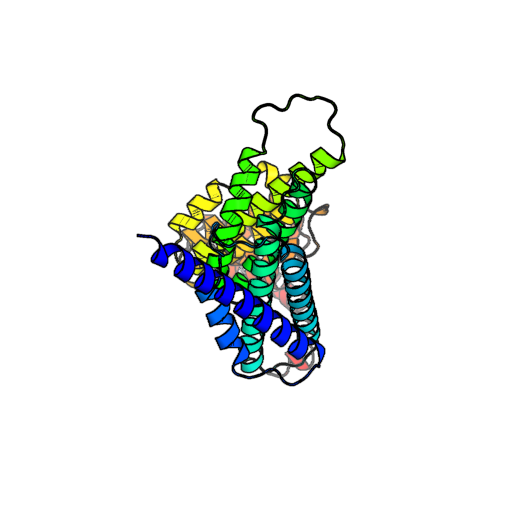RLQQVLDFANQTCALLNDRAPLPKTLDGELDAIIKRSFPFPASLPLIGKASTLDVLGSQLWNAATNLLRDEENGGDNVRDHKARMRLLVLLRVFGFHLIDAAHHTSSRPNTDRDQRIRIFRIALKACRFSLDHGEVEMAMKVLERCSEYANAAEEDFPIVRIADATDGDETDRHGTLKNLVAEYYLLRLTYAWKTDRYDLADHFFTKLNLDEMASSPALAEKAADVFHEAARILAGKKFWEAANRWCERAVSALESCELEDLSHDAPELRLAITGIVVEGCLANSNAGLRQRAMNLIEQLESAYSMSNRMAVTLMRFQILMAVQPLQLADVDAVMAKMIRQGVLTDKSFKT

pLDDT: mean 85.28, std 12.67, range [39.38, 98.0]